Protein AF-A0A965PUV0-F1 (afdb_monomer_lite)

Radius of gyration: 17.72 Å; chains: 1; bounding box: 44×42×49 Å

Foldseek 3Di:
DLFFDPLLVVLVLVVCVVVPDQEAEAFEPLQQLQLLDPDDHDPVRNDNVVSLVNLLVVLVVVCVSVVPHAYEYEYDPSNVSLLVSCCVPPVVCSPPVCSDPCNSSVVVVSNYHYHYPQDFDAQLPETEGQQCSLDDDPDDDPASQVVCCVRPVAAYEHENLQAWHKDWDADPVRHIGIGTYAHDRGDPQDPVCNDDDHFRWDWDWDADPNSDIDIFIWTADPNSDIDTD

Secondary structure (DSSP, 8-state):
--SB-HHHHHHHHHHHHHTT-S-EEEES-SS---TT-SS---GGG--HHHHHHHHHHHHHHHHHHSSSS-EEEEP-TTTHHHHHHHHHH-GGGTT-GGGSHHHHTTTGGGTEEEE-TTPPEEETTEEE--SSTT---SS--SSHHHHHHHHHSS-EEE-TT-S-EEEEEE-TTS-EEEEEE--BSB-SS-GGGSS----EEEEEEEE-TTS-EEEEEEEE-TT--EEE-

pLDDT: mean 92.94, std 7.75, range [52.06, 98.69]

Sequence (229 aa):
MPYHSEVALGAAVEHMKSIGITALVLNGDIADFYAISRWEKAPGKRNFRRELDAVRGLLAWLRQEFPAIPIVFKSGNHEERWKHWLWQHAPEISDEPIMGLDNWLHMPQHGIALVEDQRPIMLGKLPVLHGHEKGKGISSPVNQARGAFMRLHHTVLEGHGHRTSGHCEPDMWGSEVFCWSTGCLCDLRPEFARLNKWNWGFATVTVEPDSQFNVENFRITAEGKVRTS

Structure (mmCIF, N/CA/C/O backbone):
data_AF-A0A965PUV0-F1
#
_entry.id   AF-A0A965PUV0-F1
#
loop_
_atom_site.group_PDB
_atom_site.id
_atom_site.type_symbol
_atom_site.label_atom_id
_atom_site.label_alt_id
_atom_site.label_comp_id
_atom_site.label_asym_id
_atom_site.label_entity_id
_atom_site.label_seq_id
_atom_site.pdbx_PDB_ins_code
_atom_site.Cartn_x
_atom_site.Cartn_y
_atom_site.Cartn_z
_atom_site.occupancy
_atom_site.B_iso_or_equiv
_atom_site.auth_seq_id
_atom_site.auth_comp_id
_atom_site.auth_asym_id
_atom_site.auth_atom_id
_atom_site.pdbx_PDB_model_num
ATOM 1 N N . MET A 1 1 ? 6.582 -7.038 -5.394 1.00 52.06 1 MET A N 1
ATOM 2 C CA . MET A 1 1 ? 6.551 -8.362 -6.082 1.00 52.06 1 MET A CA 1
ATOM 3 C C . MET A 1 1 ? 7.869 -8.602 -6.812 1.00 52.06 1 MET A C 1
ATOM 5 O O . MET A 1 1 ? 8.312 -7.657 -7.451 1.00 52.06 1 MET A O 1
ATOM 9 N N . PRO A 1 2 ? 8.525 -9.779 -6.727 1.00 55.31 2 PRO A N 1
ATOM 10 C CA . PRO A 1 2 ? 7.980 -11.105 -6.397 1.00 55.31 2 PRO A CA 1
ATOM 11 C C . PRO A 1 2 ? 7.945 -11.453 -4.900 1.00 55.31 2 PRO A C 1
ATOM 13 O O . PRO A 1 2 ? 7.405 -12.484 -4.526 1.00 55.31 2 PRO A O 1
ATOM 16 N N . TYR A 1 3 ? 8.478 -10.595 -4.034 1.00 71.12 3 TYR A N 1
ATOM 17 C CA . TYR A 1 3 ? 8.725 -10.912 -2.621 1.00 71.12 3 TYR A CA 1
ATOM 18 C C . TYR A 1 3 ? 7.521 -10.758 -1.678 1.00 71.12 3 TYR A C 1
ATOM 20 O O . TYR A 1 3 ? 7.718 -10.474 -0.502 1.00 71.12 3 TYR A O 1
ATOM 28 N N . HIS A 1 4 ? 6.280 -10.865 -2.155 1.00 83.62 4 HIS A N 1
ATOM 29 C CA . HIS A 1 4 ? 5.131 -10.841 -1.244 1.00 83.62 4 HIS A CA 1
ATOM 30 C C . HIS A 1 4 ? 5.048 -12.120 -0.398 1.00 83.62 4 HIS A C 1
ATOM 32 O O . HIS A 1 4 ? 5.499 -13.181 -0.825 1.00 83.62 4 HIS A O 1
ATOM 38 N N . SER A 1 5 ? 4.470 -12.009 0.795 1.00 91.69 5 SER A N 1
ATOM 39 C CA . SER A 1 5 ? 4.116 -13.159 1.622 1.00 91.69 5 SER A CA 1
ATOM 40 C C . SER A 1 5 ? 2.679 -13.562 1.315 1.00 91.69 5 SER A C 1
ATOM 42 O O . SER A 1 5 ? 1.754 -12.824 1.649 1.00 91.69 5 SER A O 1
ATOM 44 N N . GLU A 1 6 ? 2.486 -14.734 0.706 1.00 93.25 6 GLU A N 1
ATOM 45 C CA . GLU A 1 6 ? 1.150 -15.288 0.434 1.00 93.25 6 GLU A CA 1
ATOM 46 C C . GLU A 1 6 ? 0.339 -15.455 1.728 1.00 93.25 6 GLU A C 1
ATOM 48 O O . GLU A 1 6 ? -0.844 -15.130 1.765 1.00 93.25 6 GLU A O 1
ATOM 53 N N . VAL A 1 7 ? 1.000 -15.863 2.819 1.00 95.38 7 VAL A N 1
ATOM 54 C CA . VAL A 1 7 ? 0.381 -15.999 4.148 1.00 95.38 7 VAL A CA 1
ATOM 55 C C . VAL A 1 7 ? -0.129 -14.652 4.656 1.00 95.38 7 VAL A C 1
ATOM 57 O O . VAL A 1 7 ? -1.268 -14.549 5.107 1.00 95.38 7 VAL A O 1
ATOM 60 N N . ALA A 1 8 ? 0.701 -13.609 4.587 1.00 96.88 8 ALA A N 1
ATOM 61 C CA . ALA A 1 8 ? 0.327 -12.292 5.093 1.00 96.88 8 ALA A CA 1
ATOM 62 C C . ALA A 1 8 ? -0.747 -11.635 4.224 1.00 96.88 8 ALA A C 1
ATOM 64 O O . ALA A 1 8 ? -1.721 -11.096 4.745 1.00 96.88 8 ALA A O 1
ATOM 65 N N . LEU A 1 9 ? -0.579 -11.692 2.903 1.00 96.81 9 LEU A N 1
ATOM 66 C CA . LEU A 1 9 ? -1.534 -11.121 1.964 1.00 96.81 9 LEU A CA 1
ATOM 67 C C . LEU A 1 9 ? -2.891 -11.828 2.059 1.00 96.81 9 LEU A C 1
ATOM 69 O O . LEU A 1 9 ? -3.910 -11.152 2.168 1.00 96.81 9 LEU A O 1
ATOM 73 N N . GLY A 1 10 ? -2.902 -13.164 2.090 1.00 97.38 10 GLY A N 1
ATOM 74 C CA . GLY A 1 10 ? -4.123 -13.952 2.253 1.00 97.38 10 GLY A CA 1
ATOM 75 C C . GLY A 1 10 ? -4.840 -13.634 3.564 1.00 97.38 10 GLY A C 1
ATOM 76 O O . GLY A 1 10 ? -6.036 -13.359 3.555 1.00 97.38 10 GLY A O 1
ATOM 77 N N . ALA A 1 11 ? -4.109 -13.565 4.681 1.00 98.06 11 ALA A N 1
ATOM 78 C CA . ALA A 1 11 ? -4.683 -13.198 5.977 1.00 98.06 11 ALA A CA 1
ATOM 79 C C . ALA A 1 11 ? -5.295 -11.786 5.986 1.00 98.06 11 ALA A C 1
ATOM 81 O O . ALA A 1 11 ? -6.372 -11.588 6.550 1.00 98.06 11 ALA A O 1
ATOM 82 N N . ALA A 1 12 ? -4.630 -10.808 5.359 1.00 98.06 12 ALA A N 1
ATOM 83 C CA . ALA A 1 12 ? -5.153 -9.449 5.240 1.00 98.06 12 ALA A CA 1
ATOM 84 C C . ALA A 1 12 ? -6.438 -9.411 4.399 1.00 98.06 12 ALA A C 1
ATOM 86 O O . ALA A 1 12 ? -7.430 -8.816 4.817 1.00 98.06 12 ALA A O 1
ATOM 87 N N . VAL A 1 13 ? -6.434 -10.071 3.236 1.00 98.31 13 VAL A N 1
ATOM 88 C CA . VAL A 1 13 ? -7.588 -10.120 2.326 1.00 98.31 13 VAL A CA 1
ATOM 89 C C . VAL A 1 13 ? -8.781 -10.819 2.969 1.00 98.31 13 VAL A C 1
ATOM 91 O O . VAL A 1 13 ? -9.877 -10.261 2.956 1.00 98.31 13 VAL A O 1
ATOM 94 N N . GLU A 1 14 ? -8.581 -11.972 3.608 1.00 98.25 14 GLU A N 1
ATOM 95 C CA . GLU A 1 14 ? -9.660 -12.684 4.303 1.00 98.25 14 GLU A CA 1
ATOM 96 C C . GLU A 1 14 ? -10.244 -11.865 5.457 1.00 98.25 14 GLU A C 1
ATOM 98 O O . GLU A 1 14 ? -11.464 -11.794 5.617 1.00 98.25 14 GLU A O 1
ATOM 103 N N . HIS A 1 15 ? -9.403 -11.164 6.221 1.00 98.31 15 HIS A N 1
ATOM 104 C CA . HIS A 1 15 ? -9.894 -10.268 7.263 1.00 98.31 15 HIS A CA 1
ATOM 105 C C . HIS A 1 15 ? -10.725 -9.116 6.681 1.00 98.31 15 HIS A C 1
ATOM 107 O O . HIS A 1 15 ? -11.845 -8.885 7.136 1.00 98.31 15 HIS A O 1
ATOM 113 N N . MET A 1 16 ? -10.230 -8.442 5.638 1.00 98.06 16 MET A N 1
ATOM 114 C CA . MET A 1 16 ? -10.951 -7.356 4.962 1.00 98.06 16 MET A CA 1
ATOM 115 C C . MET A 1 16 ? -12.286 -7.817 4.354 1.00 98.06 16 MET A C 1
ATOM 117 O O . MET A 1 16 ? -13.277 -7.089 4.423 1.00 98.06 16 MET A O 1
ATOM 121 N N . LYS A 1 17 ? -12.344 -9.040 3.814 1.00 97.94 17 LYS A N 1
ATOM 122 C CA . LYS A 1 17 ? -13.593 -9.661 3.345 1.00 97.94 17 LYS A CA 1
ATOM 123 C C . LYS A 1 17 ? -14.556 -9.921 4.500 1.00 97.94 17 LYS A C 1
ATOM 125 O O . LYS A 1 17 ? -15.735 -9.608 4.379 1.00 97.94 17 LYS A O 1
ATOM 130 N N . SER A 1 18 ? -14.056 -10.437 5.626 1.00 97.44 18 SER A N 1
ATOM 131 C CA . SER A 1 18 ? -14.886 -10.769 6.792 1.00 97.44 18 SER A CA 1
ATOM 132 C C . SER A 1 18 ? -15.592 -9.558 7.410 1.00 97.44 18 SER A C 1
ATOM 134 O O . SER A 1 18 ? -16.712 -9.692 7.895 1.00 97.44 18 SER A O 1
ATOM 136 N N . ILE A 1 19 ? -14.968 -8.377 7.352 1.00 96.25 19 ILE A N 1
ATOM 137 C CA . ILE A 1 19 ? -15.544 -7.123 7.859 1.00 96.25 19 ILE A CA 1
ATOM 138 C C . ILE A 1 19 ? -16.333 -6.342 6.796 1.00 96.25 19 ILE A C 1
ATOM 140 O O . ILE A 1 19 ? -16.955 -5.338 7.124 1.00 96.25 19 ILE A O 1
ATOM 144 N N . GLY A 1 20 ? -16.306 -6.778 5.531 1.00 97.56 20 GLY A N 1
ATOM 145 C CA . GLY A 1 20 ? -17.059 -6.150 4.444 1.00 97.56 20 GLY A CA 1
ATOM 146 C C . GLY A 1 20 ? -16.597 -4.732 4.097 1.00 97.56 20 GLY A C 1
ATOM 147 O O . GLY A 1 20 ? -17.416 -3.816 4.061 1.00 97.56 20 GLY A O 1
ATOM 148 N N . ILE A 1 21 ? -15.298 -4.538 3.837 1.00 98.19 21 ILE A N 1
ATOM 149 C CA . ILE A 1 21 ? -14.773 -3.226 3.418 1.00 98.19 21 ILE A CA 1
ATOM 150 C C . ILE A 1 21 ? -15.492 -2.676 2.173 1.00 98.19 21 ILE A C 1
ATOM 152 O O . ILE A 1 21 ? -15.883 -3.421 1.275 1.00 98.19 21 ILE A O 1
ATOM 156 N N . THR A 1 22 ? -15.618 -1.351 2.090 1.00 98.25 22 THR A N 1
ATOM 157 C CA . THR A 1 22 ? -16.296 -0.656 0.979 1.00 98.25 22 THR A CA 1
ATOM 158 C C . THR A 1 22 ? -15.338 -0.086 -0.065 1.00 98.25 22 THR A C 1
ATOM 160 O O . THR A 1 22 ? -15.779 0.307 -1.141 1.00 98.25 22 THR A O 1
ATOM 163 N N . ALA A 1 23 ? -14.039 -0.038 0.232 1.00 98.31 23 ALA A N 1
ATOM 164 C CA . ALA A 1 23 ? -12.978 0.416 -0.660 1.00 98.31 23 ALA A CA 1
ATOM 165 C C . ALA A 1 23 ? -11.641 -0.215 -0.248 1.00 98.31 23 ALA A C 1
ATOM 167 O O . ALA A 1 23 ? -11.409 -0.452 0.938 1.00 98.31 23 ALA A O 1
ATOM 168 N N . LEU A 1 24 ? -10.753 -0.452 -1.216 1.00 98.62 24 LEU A N 1
ATOM 169 C CA . LEU A 1 24 ? -9.408 -0.981 -0.981 1.00 98.62 24 LEU A CA 1
ATOM 170 C C . LEU A 1 24 ? -8.350 0.026 -1.438 1.00 98.62 24 LEU A C 1
ATOM 172 O O . LEU A 1 24 ? -8.382 0.492 -2.577 1.00 98.62 24 LEU A O 1
ATOM 176 N N . VAL A 1 25 ? -7.375 0.314 -0.574 1.00 98.50 25 VAL A N 1
ATOM 177 C CA . VAL A 1 25 ? -6.217 1.156 -0.905 1.00 98.50 25 VAL A CA 1
ATOM 178 C C . VAL A 1 25 ? -4.941 0.322 -0.862 1.00 98.50 25 VAL A C 1
ATOM 180 O O . VAL A 1 25 ? -4.562 -0.210 0.179 1.00 98.50 25 VAL A O 1
ATOM 183 N N . LEU A 1 26 ? -4.249 0.248 -1.996 1.00 98.12 26 LEU A N 1
ATOM 184 C CA . LEU A 1 26 ? -2.908 -0.311 -2.122 1.00 98.12 26 LEU A CA 1
ATOM 185 C C . LEU A 1 26 ? -1.899 0.825 -1.932 1.00 98.12 26 LEU A C 1
ATOM 187 O O . LEU A 1 26 ? -1.648 1.608 -2.848 1.00 98.12 26 LEU A O 1
ATOM 191 N N . ASN A 1 27 ? -1.369 0.954 -0.717 1.00 97.44 27 ASN A N 1
ATOM 192 C CA . ASN A 1 27 ? -0.606 2.128 -0.288 1.00 97.44 27 ASN A CA 1
ATOM 193 C C . ASN A 1 27 ? 0.895 2.067 -0.653 1.00 97.44 27 ASN A C 1
ATOM 195 O O . ASN A 1 27 ? 1.748 2.209 0.223 1.00 97.44 27 ASN A O 1
ATOM 199 N N . GLY A 1 28 ? 1.212 1.868 -1.935 1.00 95.06 28 GLY A N 1
ATOM 200 C CA . GLY A 1 28 ? 2.577 1.893 -2.481 1.00 95.06 28 GLY A CA 1
ATOM 201 C C . GLY A 1 28 ? 3.408 0.626 -2.287 1.00 95.06 28 GLY A C 1
ATOM 202 O O . GLY A 1 28 ? 3.064 -0.257 -1.503 1.00 95.06 28 GLY A O 1
ATOM 203 N N . ASP A 1 29 ? 4.506 0.555 -3.043 1.00 94.75 29 ASP A N 1
ATOM 204 C CA . ASP A 1 29 ? 5.498 -0.527 -3.063 1.00 94.75 29 ASP A CA 1
ATOM 205 C C . ASP A 1 29 ? 4.901 -1.929 -3.321 1.00 94.75 29 ASP A C 1
ATOM 207 O O . ASP A 1 29 ? 5.362 -2.957 -2.813 1.00 94.75 29 ASP A O 1
ATOM 211 N N . ILE A 1 30 ? 3.879 -1.987 -4.179 1.00 94.75 30 ILE A N 1
ATOM 212 C CA . ILE A 1 30 ? 3.270 -3.232 -4.665 1.00 94.75 30 ILE A CA 1
ATOM 213 C C . ILE A 1 30 ? 4.193 -3.889 -5.704 1.00 94.75 30 ILE A C 1
ATOM 215 O O . ILE A 1 30 ? 4.495 -5.092 -5.645 1.00 94.75 30 ILE A O 1
ATOM 219 N N . ALA A 1 31 ? 4.691 -3.095 -6.648 1.00 92.19 31 ALA A N 1
ATOM 220 C CA . ALA A 1 31 ? 5.653 -3.481 -7.664 1.00 92.19 31 ALA A CA 1
ATOM 221 C C . ALA A 1 31 ? 7.068 -3.162 -7.174 1.00 92.19 31 ALA A C 1
ATOM 223 O O . ALA A 1 31 ? 7.416 -2.009 -6.967 1.00 92.19 31 ALA A O 1
ATOM 224 N N . ASP A 1 32 ? 7.917 -4.184 -7.002 1.00 87.38 32 ASP A N 1
ATOM 225 C CA . ASP A 1 32 ? 9.267 -3.946 -6.467 1.00 87.38 32 ASP A CA 1
ATOM 226 C C . ASP A 1 32 ? 10.176 -3.286 -7.512 1.00 87.38 32 ASP A C 1
ATOM 228 O O . ASP A 1 32 ? 11.036 -2.474 -7.171 1.00 87.38 32 ASP A O 1
ATOM 232 N N . PHE A 1 33 ? 9.983 -3.630 -8.790 1.00 89.44 33 PHE A N 1
ATOM 233 C CA . PHE A 1 33 ? 10.775 -3.107 -9.901 1.00 89.44 33 PHE A CA 1
ATOM 234 C C . PHE A 1 33 ? 12.280 -3.238 -9.640 1.00 89.44 33 PHE A C 1
ATOM 236 O O . PHE A 1 33 ? 13.065 -2.297 -9.804 1.00 89.44 33 PHE A O 1
ATOM 243 N N . TYR A 1 34 ? 12.685 -4.433 -9.198 1.00 85.81 34 TYR A N 1
ATOM 244 C CA . TYR A 1 34 ? 14.068 -4.752 -8.857 1.00 85.81 34 TYR A CA 1
ATOM 245 C C . TYR A 1 34 ? 14.957 -4.668 -10.094 1.00 85.81 34 TYR A C 1
ATOM 247 O O . TYR A 1 34 ? 16.013 -4.032 -10.039 1.00 85.81 34 TYR A O 1
ATOM 255 N N . ALA A 1 35 ? 14.509 -5.227 -11.225 1.00 85.88 35 ALA A N 1
ATOM 256 C CA . ALA A 1 35 ? 15.251 -5.222 -12.486 1.00 85.88 35 ALA A CA 1
ATOM 257 C C . ALA A 1 35 ? 15.624 -3.806 -12.971 1.00 85.88 35 ALA A C 1
ATOM 259 O O . ALA A 1 35 ? 16.742 -3.589 -13.458 1.00 85.88 35 ALA A O 1
ATOM 260 N N . ILE A 1 36 ? 14.730 -2.833 -12.774 1.00 87.38 36 ILE A N 1
ATOM 261 C CA . ILE A 1 36 ? 14.924 -1.426 -13.165 1.00 87.38 36 ILE A CA 1
ATOM 262 C C . ILE A 1 36 ? 15.364 -0.529 -11.999 1.00 87.38 36 ILE A C 1
ATOM 264 O O . ILE A 1 36 ? 15.478 0.683 -12.150 1.00 87.38 36 ILE A O 1
ATOM 268 N N . SER A 1 37 ? 15.673 -1.104 -10.834 1.00 84.19 37 SER A N 1
ATOM 269 C CA . SER A 1 37 ? 16.226 -0.339 -9.719 1.00 84.19 37 SER A CA 1
ATOM 270 C C . SER A 1 37 ? 17.656 0.138 -10.014 1.00 84.19 37 SER A C 1
ATOM 272 O O . SER A 1 37 ? 18.401 -0.483 -10.782 1.00 84.19 37 SER A O 1
ATOM 274 N N . ARG A 1 38 ? 18.057 1.238 -9.366 1.00 81.31 38 ARG A N 1
ATOM 275 C CA . ARG A 1 38 ? 19.428 1.782 -9.420 1.00 81.31 38 ARG A CA 1
ATOM 276 C C . ARG A 1 38 ? 20.449 0.991 -8.594 1.00 81.31 38 ARG A C 1
ATOM 278 O O . ARG A 1 38 ? 21.636 1.288 -8.654 1.00 81.31 38 ARG A O 1
ATOM 285 N N . TRP A 1 39 ? 19.982 0.070 -7.755 1.00 79.38 39 TRP A N 1
ATOM 286 C CA . TRP A 1 39 ? 20.827 -0.685 -6.835 1.00 79.38 39 TRP A CA 1
ATOM 287 C C . TRP A 1 39 ? 21.566 -1.811 -7.560 1.00 79.38 39 TRP A C 1
ATOM 289 O O . TRP A 1 39 ? 21.248 -2.147 -8.704 1.00 79.38 39 TRP A O 1
ATOM 299 N N . GLU A 1 40 ? 22.565 -2.394 -6.897 1.00 73.88 40 GLU A N 1
ATOM 300 C CA . GLU A 1 40 ? 23.279 -3.539 -7.449 1.00 73.88 40 GLU A CA 1
ATOM 301 C C . GLU A 1 40 ? 22.330 -4.734 -7.609 1.00 73.88 40 GLU A C 1
ATOM 303 O O . GLU A 1 40 ? 21.563 -5.092 -6.711 1.00 73.88 40 GLU A O 1
ATOM 308 N N . LYS A 1 41 ? 22.364 -5.330 -8.802 1.00 76.94 41 LYS A N 1
ATOM 309 C CA . LYS A 1 41 ? 21.415 -6.359 -9.218 1.00 76.94 41 LYS A CA 1
ATOM 310 C C . LYS A 1 41 ? 22.132 -7.661 -9.488 1.00 76.94 41 LYS A C 1
ATOM 312 O O . LYS A 1 41 ? 22.926 -7.718 -10.432 1.00 76.94 41 LYS A O 1
ATOM 317 N N . ALA A 1 42 ? 21.769 -8.712 -8.760 1.00 72.69 42 ALA A N 1
ATOM 318 C CA . ALA A 1 42 ? 22.224 -10.062 -9.065 1.00 72.69 42 ALA A CA 1
ATOM 319 C C . ALA A 1 42 ? 21.804 -10.428 -10.507 1.00 72.69 42 ALA A C 1
ATOM 321 O O . ALA A 1 42 ? 20.610 -10.340 -10.813 1.00 72.69 42 ALA A O 1
ATOM 322 N N . PRO A 1 43 ? 22.730 -10.827 -11.403 1.00 72.38 43 PRO A N 1
ATOM 323 C CA . PRO A 1 43 ? 22.426 -11.057 -12.819 1.00 72.38 43 PRO A CA 1
ATOM 324 C C . PRO A 1 43 ? 21.245 -12.009 -13.058 1.00 72.38 43 PRO A C 1
ATOM 326 O O . PRO A 1 43 ? 20.391 -11.723 -13.890 1.00 72.38 43 PRO A O 1
ATOM 329 N N . GLY A 1 44 ? 21.130 -13.080 -12.263 1.00 72.62 44 GLY A N 1
ATOM 330 C CA . GLY A 1 44 ? 20.051 -14.071 -12.378 1.00 72.62 44 GLY A CA 1
ATOM 331 C C . GLY A 1 44 ? 18.676 -13.624 -11.860 1.00 72.62 44 GLY A C 1
ATOM 332 O O . GLY A 1 44 ? 17.685 -14.300 -12.115 1.00 72.62 44 GLY A O 1
ATOM 333 N N . LYS A 1 45 ? 18.589 -12.493 -11.148 1.00 72.06 45 LYS A N 1
ATOM 334 C CA . LYS A 1 45 ? 17.324 -11.939 -10.628 1.00 72.06 45 LYS A CA 1
ATOM 335 C C . LYS A 1 45 ? 16.750 -10.828 -11.523 1.00 72.06 45 LYS A C 1
ATOM 337 O O . LYS A 1 45 ? 15.719 -10.252 -11.196 1.00 72.06 45 LYS A O 1
ATOM 342 N N . ARG A 1 46 ? 17.393 -10.517 -12.656 1.00 72.00 46 ARG A N 1
ATOM 343 C CA . ARG A 1 46 ? 16.970 -9.461 -13.592 1.00 72.00 46 ARG A CA 1
ATOM 344 C C . ARG A 1 46 ? 15.939 -9.998 -14.585 1.00 72.00 46 ARG A C 1
ATOM 346 O O . ARG A 1 46 ? 16.279 -10.321 -15.719 1.00 72.00 46 ARG A O 1
ATOM 353 N N . ASN A 1 47 ? 14.677 -10.100 -14.172 1.00 84.25 47 ASN A N 1
ATOM 354 C CA . ASN A 1 47 ? 13.595 -10.470 -15.086 1.00 84.25 47 ASN A CA 1
ATOM 355 C C . ASN A 1 47 ? 12.388 -9.547 -14.911 1.00 84.25 47 ASN A C 1
ATOM 357 O O . ASN A 1 47 ? 11.427 -9.869 -14.216 1.00 84.25 47 ASN A O 1
ATOM 361 N N . PHE A 1 48 ? 12.452 -8.398 -15.584 1.00 87.50 48 PHE A N 1
ATOM 362 C CA . PHE A 1 48 ? 11.408 -7.381 -15.518 1.00 87.50 48 PHE A CA 1
ATOM 363 C C . PHE A 1 48 ? 10.049 -7.894 -16.012 1.00 87.50 48 PHE A C 1
ATOM 365 O O . PHE A 1 48 ? 9.026 -7.612 -15.399 1.00 87.50 48 PHE A O 1
ATOM 372 N N . ARG A 1 49 ? 10.031 -8.724 -17.065 1.00 89.44 49 ARG A N 1
ATOM 373 C CA . ARG A 1 49 ? 8.792 -9.333 -17.569 1.00 89.44 49 ARG A CA 1
ATOM 374 C C . ARG A 1 49 ? 8.101 -10.174 -16.495 1.00 89.44 49 ARG A C 1
ATOM 376 O O . ARG A 1 49 ? 6.908 -10.017 -16.279 1.00 89.44 49 ARG A O 1
ATOM 383 N N . ARG A 1 50 ? 8.858 -11.009 -15.778 1.00 89.88 50 ARG A N 1
ATOM 384 C CA . ARG A 1 50 ? 8.319 -11.815 -14.674 1.00 89.88 50 ARG A CA 1
ATOM 385 C C . ARG A 1 50 ? 7.804 -10.949 -13.522 1.00 89.88 50 ARG A C 1
ATOM 387 O O . ARG A 1 50 ? 6.797 -11.301 -12.918 1.00 89.88 50 ARG A O 1
ATOM 394 N N . GLU A 1 51 ? 8.483 -9.846 -13.206 1.00 90.88 51 GLU A N 1
ATOM 395 C CA . GLU A 1 51 ? 8.006 -8.887 -12.200 1.00 90.88 51 GLU A CA 1
ATOM 396 C C . GLU A 1 51 ? 6.661 -8.271 -12.614 1.00 90.88 51 GLU A C 1
ATOM 398 O O . GLU A 1 51 ? 5.731 -8.264 -11.809 1.00 90.88 51 GLU A O 1
ATOM 403 N N . LEU A 1 52 ? 6.528 -7.833 -13.870 1.00 92.31 52 LEU A N 1
ATOM 404 C CA . LEU A 1 52 ? 5.277 -7.295 -14.413 1.00 92.31 52 LEU A CA 1
ATOM 405 C C . LEU A 1 52 ? 4.148 -8.321 -14.388 1.00 92.31 52 LEU A C 1
ATOM 407 O O . LEU A 1 52 ? 3.064 -8.016 -13.899 1.00 92.31 52 LEU A O 1
ATOM 411 N N . ASP A 1 53 ? 4.402 -9.535 -14.877 1.00 93.81 53 ASP A N 1
ATOM 412 C CA . ASP A 1 53 ? 3.396 -10.599 -14.915 1.00 93.81 53 ASP A CA 1
ATOM 413 C C . ASP A 1 53 ? 2.919 -10.956 -13.495 1.00 93.81 53 ASP A C 1
ATOM 415 O O . ASP A 1 53 ? 1.726 -11.159 -13.275 1.00 93.81 53 ASP A O 1
ATOM 419 N N . ALA A 1 54 ? 3.822 -10.940 -12.506 1.00 93.25 54 ALA A N 1
ATOM 420 C CA . ALA A 1 54 ? 3.470 -11.159 -11.105 1.00 93.25 54 ALA A CA 1
ATOM 421 C C . ALA A 1 54 ? 2.604 -10.029 -10.523 1.00 93.25 54 ALA A C 1
ATOM 423 O O . ALA A 1 54 ? 1.638 -10.306 -9.814 1.00 93.25 54 ALA A O 1
ATOM 424 N N . VAL A 1 55 ? 2.923 -8.761 -10.813 1.00 95.44 55 VAL A N 1
ATOM 425 C CA . VAL A 1 55 ? 2.109 -7.622 -10.349 1.00 95.44 55 VAL A CA 1
ATOM 426 C C . VAL A 1 55 ? 0.742 -7.629 -11.030 1.00 95.44 55 VAL A C 1
ATOM 428 O O . VAL A 1 55 ? -0.268 -7.503 -10.347 1.00 95.44 55 VAL A O 1
ATOM 431 N N . ARG A 1 56 ? 0.682 -7.846 -12.348 1.00 96.50 56 ARG A N 1
ATOM 432 C CA . ARG A 1 56 ? -0.582 -7.964 -13.095 1.00 96.50 56 ARG A CA 1
ATOM 433 C C . ARG A 1 56 ? -1.454 -9.091 -12.546 1.00 96.50 56 ARG A C 1
ATOM 435 O O . ARG A 1 56 ? -2.640 -8.882 -12.319 1.00 96.50 56 ARG A O 1
ATOM 442 N N . GLY A 1 57 ? -0.861 -10.257 -12.276 1.00 96.56 57 GLY A N 1
ATOM 443 C CA . GLY A 1 57 ? -1.558 -11.383 -11.653 1.00 96.56 57 GLY A CA 1
ATOM 444 C C . GLY A 1 57 ? -2.124 -11.037 -10.273 1.00 96.56 57 GLY A C 1
ATOM 445 O O . GLY A 1 57 ? -3.279 -11.348 -9.995 1.00 96.56 57 GLY A O 1
ATOM 446 N N . LEU A 1 58 ? -1.352 -10.326 -9.443 1.00 96.38 58 LEU A N 1
ATOM 447 C CA . LEU A 1 58 ? -1.814 -9.838 -8.141 1.00 96.38 58 LEU A CA 1
ATOM 448 C C . LEU A 1 58 ? -2.995 -8.866 -8.275 1.00 96.38 58 LEU A C 1
ATOM 450 O O . LEU A 1 58 ? -3.981 -9.014 -7.561 1.00 96.38 58 LEU A O 1
ATOM 454 N N . LEU A 1 59 ? -2.920 -7.888 -9.182 1.00 97.81 59 LEU A N 1
ATOM 455 C CA . LEU A 1 59 ? -4.005 -6.922 -9.390 1.00 97.81 59 LEU A CA 1
ATOM 456 C C . LEU A 1 59 ? -5.280 -7.596 -9.917 1.00 97.81 59 LEU A C 1
ATOM 458 O O . LEU A 1 59 ? -6.378 -7.272 -9.461 1.00 97.81 59 LEU A O 1
ATOM 462 N N . ALA A 1 60 ? -5.136 -8.570 -10.819 1.00 98.06 60 ALA A N 1
ATOM 463 C CA . ALA A 1 60 ? -6.248 -9.378 -11.305 1.00 98.06 60 ALA A CA 1
ATOM 464 C C . ALA A 1 60 ? -6.891 -10.197 -10.175 1.00 98.06 60 ALA A C 1
ATOM 466 O O . ALA A 1 60 ? -8.115 -10.203 -10.047 1.00 98.06 60 ALA A O 1
ATOM 467 N N . TRP A 1 61 ? -6.080 -10.843 -9.331 1.00 97.81 61 TRP A N 1
ATOM 468 C CA . TRP A 1 61 ? -6.565 -11.592 -8.172 1.00 97.81 61 TRP A CA 1
ATOM 469 C C . TRP A 1 61 ? -7.271 -10.682 -7.159 1.00 97.81 61 TRP A C 1
ATOM 471 O O . TRP A 1 61 ? -8.397 -10.969 -6.770 1.00 97.81 61 TRP A O 1
ATOM 481 N N . LEU A 1 62 ? -6.693 -9.528 -6.811 1.00 98.00 62 LEU A N 1
ATOM 482 C CA . LEU A 1 62 ? -7.336 -8.562 -5.910 1.00 98.00 62 LEU A CA 1
ATOM 483 C C . LEU A 1 62 ? -8.689 -8.085 -6.446 1.00 98.00 62 LEU A C 1
ATOM 485 O O . LEU A 1 62 ? -9.640 -7.957 -5.680 1.00 98.00 62 LEU A O 1
ATOM 489 N N . ARG A 1 63 ? -8.808 -7.861 -7.760 1.00 98.12 63 ARG A N 1
ATOM 490 C CA . ARG A 1 63 ? -10.101 -7.535 -8.372 1.00 98.12 63 ARG A CA 1
ATOM 491 C C . ARG A 1 63 ? -11.105 -8.689 -8.261 1.00 98.12 63 ARG A C 1
ATOM 493 O O . ARG A 1 63 ? -12.288 -8.422 -8.083 1.00 98.12 63 ARG A O 1
ATOM 500 N N . GLN A 1 64 ? -10.669 -9.945 -8.354 1.00 98.06 64 GLN A N 1
ATOM 501 C CA . GLN A 1 64 ? -11.551 -11.104 -8.155 1.00 98.06 64 GLN A CA 1
ATOM 502 C C . GLN A 1 64 ? -12.033 -11.215 -6.704 1.00 98.06 64 GLN A C 1
ATOM 504 O O . GLN A 1 64 ? -13.216 -11.457 -6.479 1.00 98.06 64 GLN A O 1
ATOM 509 N N . GLU A 1 65 ? -11.145 -10.990 -5.733 1.00 98.12 65 GLU A N 1
ATOM 510 C CA . GLU A 1 65 ? -11.490 -11.004 -4.304 1.00 98.12 65 GLU A CA 1
ATOM 511 C C . GLU A 1 65 ? -12.400 -9.827 -3.908 1.00 98.12 65 GLU A C 1
ATOM 513 O O . GLU A 1 65 ? -13.231 -9.956 -3.009 1.00 98.12 65 GLU A O 1
ATOM 518 N N . PHE A 1 66 ? -12.280 -8.693 -4.608 1.00 98.12 66 PHE A N 1
ATOM 519 C CA . PHE A 1 66 ? -13.022 -7.453 -4.360 1.00 98.12 66 PHE A CA 1
ATOM 520 C C . PHE A 1 66 ? -13.731 -6.939 -5.634 1.00 98.12 66 PHE A C 1
ATOM 522 O O . PHE A 1 66 ? -13.356 -5.902 -6.201 1.00 98.12 66 PHE A O 1
ATOM 529 N N . PRO A 1 67 ? -14.782 -7.635 -6.110 1.00 97.50 67 PRO A N 1
ATOM 530 C CA . PRO A 1 67 ? -15.348 -7.397 -7.439 1.00 97.50 67 PRO A CA 1
ATOM 531 C C . PRO A 1 67 ? -16.111 -6.074 -7.565 1.00 97.50 67 PRO A C 1
ATOM 533 O O . PRO A 1 67 ? -16.086 -5.459 -8.626 1.00 97.50 67 PRO A O 1
ATOM 536 N N . ALA A 1 68 ? -16.781 -5.628 -6.498 1.00 96.44 68 ALA A N 1
ATOM 537 C CA . ALA A 1 68 ? -17.730 -4.512 -6.556 1.00 96.44 68 ALA A CA 1
ATOM 538 C C . ALA A 1 68 ? -17.193 -3.186 -5.995 1.00 96.44 68 ALA A C 1
ATOM 540 O O . ALA A 1 68 ? -17.788 -2.138 -6.238 1.00 96.44 68 ALA A O 1
ATOM 541 N N . ILE A 1 69 ? -16.098 -3.216 -5.233 1.00 98.44 69 ILE A N 1
ATOM 542 C CA . ILE A 1 69 ? -15.606 -2.033 -4.522 1.00 98.44 69 ILE A CA 1
ATOM 543 C C . ILE A 1 69 ? -14.530 -1.288 -5.323 1.00 98.44 69 ILE A C 1
ATOM 545 O O . ILE A 1 69 ? -13.782 -1.907 -6.091 1.00 98.44 69 ILE A O 1
ATOM 549 N N . PRO A 1 70 ? -14.402 0.039 -5.160 1.00 98.25 70 PRO A N 1
ATOM 550 C CA . PRO A 1 70 ? -13.277 0.781 -5.707 1.00 98.25 70 PRO A CA 1
ATOM 551 C C . PRO A 1 70 ? -11.947 0.265 -5.142 1.00 98.25 70 PRO A C 1
ATOM 553 O O . PRO A 1 70 ? -11.816 0.005 -3.944 1.00 98.25 70 PRO A O 1
ATOM 556 N N . ILE A 1 71 ? -10.952 0.155 -6.024 1.00 98.69 71 ILE A N 1
ATOM 557 C CA . ILE A 1 71 ? -9.569 -0.163 -5.666 1.00 98.69 71 ILE A CA 1
ATOM 558 C C . ILE A 1 71 ? -8.704 1.010 -6.114 1.00 98.69 71 ILE A C 1
ATOM 560 O O . ILE A 1 71 ? -8.705 1.378 -7.292 1.00 98.69 71 ILE A O 1
ATOM 564 N N . VAL A 1 72 ? -7.968 1.588 -5.172 1.00 98.56 72 VAL A N 1
ATOM 565 C CA . VAL A 1 72 ? -7.028 2.682 -5.415 1.00 98.56 72 VAL A CA 1
ATOM 566 C C . VAL A 1 72 ? -5.613 2.152 -5.253 1.00 98.56 72 VAL A C 1
ATOM 568 O O . VAL A 1 72 ? -5.263 1.599 -4.214 1.00 98.56 72 VAL A O 1
ATOM 571 N N . PHE A 1 73 ? -4.790 2.342 -6.273 1.00 98.44 73 PHE A N 1
ATOM 572 C CA . PHE A 1 73 ? -3.365 2.070 -6.250 1.00 98.44 73 PHE A CA 1
ATOM 573 C C . PHE A 1 73 ? -2.617 3.385 -6.056 1.00 98.44 73 PHE A C 1
ATOM 575 O O . PHE A 1 73 ? -2.667 4.260 -6.915 1.00 98.44 73 PHE A O 1
ATOM 582 N N . LYS A 1 74 ? -1.890 3.533 -4.951 1.00 97.81 74 LYS A N 1
ATOM 583 C CA . LYS A 1 74 ? -0.981 4.662 -4.739 1.00 97.81 74 LYS A CA 1
ATOM 584 C C . LYS A 1 74 ? 0.433 4.271 -5.139 1.00 97.81 74 LYS A C 1
ATOM 586 O O . LYS A 1 74 ? 0.917 3.235 -4.709 1.00 97.81 74 LYS A O 1
ATOM 591 N N . SER A 1 75 ? 1.103 5.108 -5.924 1.00 96.94 75 SER A N 1
ATOM 592 C CA . SER A 1 75 ? 2.518 4.935 -6.259 1.00 96.94 75 SER A CA 1
ATOM 593 C C . SER A 1 75 ? 3.394 5.180 -5.025 1.00 96.94 75 SER A C 1
ATOM 595 O O . SER A 1 75 ? 3.348 6.264 -4.436 1.00 96.94 75 SER A O 1
ATOM 597 N N . GLY A 1 76 ? 4.205 4.186 -4.660 1.00 95.44 76 GLY A N 1
ATOM 598 C CA . GLY A 1 76 ? 5.309 4.307 -3.711 1.00 95.44 76 GLY A CA 1
ATOM 599 C C . GLY A 1 76 ? 6.617 4.685 -4.410 1.00 95.44 76 GLY A C 1
ATOM 600 O O . GLY A 1 76 ? 6.648 5.012 -5.603 1.00 95.44 76 GLY A O 1
ATOM 601 N N . ASN A 1 77 ? 7.729 4.625 -3.676 1.00 93.69 77 ASN A N 1
ATOM 602 C CA . ASN A 1 77 ? 9.051 4.925 -4.233 1.00 93.69 77 ASN A CA 1
ATOM 603 C C . ASN A 1 77 ? 9.589 3.801 -5.130 1.00 93.69 77 ASN A C 1
ATOM 605 O O . ASN A 1 77 ? 10.569 4.012 -5.856 1.00 93.69 77 ASN A O 1
ATOM 609 N N . HIS A 1 78 ? 9.032 2.590 -5.048 1.00 93.44 78 HIS A N 1
ATOM 610 C CA . HIS A 1 78 ? 9.368 1.524 -5.985 1.00 93.44 78 HIS A CA 1
ATOM 611 C C . HIS A 1 78 ? 8.699 1.764 -7.337 1.00 93.44 78 HIS A C 1
ATOM 613 O O . HIS A 1 78 ? 9.375 1.671 -8.360 1.00 93.44 78 HIS A O 1
ATOM 619 N N . GLU A 1 79 ? 7.435 2.181 -7.353 1.00 95.31 79 GLU A N 1
ATOM 620 C CA . GLU A 1 79 ? 6.724 2.501 -8.592 1.00 95.31 79 GLU A CA 1
ATOM 621 C C . GLU A 1 79 ? 7.285 3.730 -9.316 1.00 95.31 79 GLU A C 1
ATOM 623 O O . GLU A 1 79 ? 7.406 3.705 -10.540 1.00 95.31 79 GLU A O 1
ATOM 628 N N . GLU A 1 80 ? 7.760 4.749 -8.589 1.00 94.06 80 GLU A N 1
ATOM 629 C CA . GLU A 1 80 ? 8.444 5.915 -9.184 1.00 94.06 80 GLU A CA 1
ATOM 630 C C . GLU A 1 80 ? 9.673 5.534 -10.033 1.00 94.06 80 GLU A C 1
ATOM 632 O O . GLU A 1 80 ? 10.083 6.282 -10.925 1.00 94.06 80 GLU A O 1
ATOM 637 N N . ARG A 1 81 ? 10.260 4.347 -9.808 1.00 93.62 81 ARG A N 1
ATOM 638 C CA . ARG A 1 81 ? 11.371 3.834 -10.628 1.00 93.62 81 ARG A CA 1
ATOM 639 C C . ARG A 1 81 ? 10.973 3.659 -12.086 1.00 93.62 81 ARG A C 1
ATOM 641 O O . ARG A 1 81 ? 11.843 3.797 -12.936 1.00 93.62 81 ARG A O 1
ATOM 648 N N . TRP A 1 82 ? 9.701 3.380 -12.375 1.00 94.31 82 TRP A N 1
ATOM 649 C CA . TRP A 1 82 ? 9.205 3.269 -13.744 1.00 94.31 82 TRP A CA 1
ATOM 650 C C . TRP A 1 82 ? 9.370 4.586 -14.508 1.00 94.31 82 TRP A C 1
ATOM 652 O O . TRP A 1 82 ? 10.040 4.612 -15.540 1.00 94.31 82 TRP A O 1
ATOM 662 N N . LYS A 1 83 ? 8.867 5.695 -13.945 1.00 92.94 83 LYS A N 1
ATOM 663 C CA . LYS A 1 83 ? 9.007 7.040 -14.532 1.00 92.94 83 LYS A CA 1
ATOM 664 C C . LYS A 1 83 ? 10.479 7.411 -14.721 1.00 92.94 83 LYS A C 1
ATOM 666 O O . LYS A 1 83 ? 10.891 7.794 -15.811 1.00 92.94 83 LYS A O 1
ATOM 671 N N . HIS A 1 84 ? 11.299 7.214 -13.685 1.00 93.19 84 HIS A N 1
ATOM 672 C CA . HIS A 1 84 ? 12.734 7.503 -13.762 1.00 93.19 84 HIS A CA 1
ATOM 673 C C . HIS A 1 84 ? 13.464 6.653 -14.808 1.00 93.19 84 HIS A C 1
ATOM 675 O O . HIS A 1 84 ? 14.366 7.148 -15.481 1.00 93.19 84 HIS A O 1
ATOM 681 N N . TRP A 1 85 ? 13.092 5.379 -14.944 1.00 93.88 85 TRP A N 1
ATOM 682 C CA . TRP A 1 85 ? 13.680 4.493 -15.941 1.00 93.88 85 TRP A CA 1
ATOM 683 C C . TRP A 1 85 ? 13.331 4.951 -17.362 1.00 93.88 85 TRP A C 1
ATOM 685 O O . TRP A 1 85 ? 14.237 5.021 -18.194 1.00 93.88 85 TRP A O 1
ATOM 695 N N . LEU A 1 86 ? 12.075 5.344 -17.615 1.00 94.25 86 LEU A N 1
ATOM 696 C CA . LEU A 1 86 ? 11.647 5.899 -18.904 1.00 94.25 86 LEU A CA 1
ATOM 697 C C . LEU A 1 86 ? 12.419 7.169 -19.264 1.00 94.25 86 LEU A C 1
ATOM 699 O O . LEU A 1 86 ? 12.980 7.237 -20.353 1.00 94.25 86 LEU A O 1
ATOM 703 N N . TRP A 1 87 ? 12.547 8.128 -18.343 1.00 94.88 87 TRP A N 1
ATOM 704 C CA . TRP A 1 87 ? 13.302 9.364 -18.596 1.00 94.88 87 TRP A CA 1
ATOM 705 C C . TRP A 1 87 ? 14.768 9.120 -18.966 1.00 94.88 87 TRP A C 1
ATOM 707 O O . TRP A 1 87 ? 15.366 9.915 -19.684 1.00 94.88 87 TRP A O 1
ATOM 717 N N . GLN A 1 88 ? 15.364 8.033 -18.473 1.00 94.56 88 GLN A N 1
ATOM 718 C CA . GLN A 1 88 ? 16.766 7.704 -18.730 1.00 94.56 88 GLN A CA 1
ATOM 719 C C . GLN A 1 88 ? 16.994 6.924 -20.028 1.00 94.56 88 GLN A C 1
ATOM 721 O O . GLN A 1 88 ? 18.091 6.996 -20.576 1.00 94.56 88 GLN A O 1
ATOM 726 N N . HIS A 1 89 ? 16.010 6.148 -20.490 1.00 93.31 89 HIS A N 1
ATOM 727 C CA . HIS A 1 89 ? 16.205 5.182 -21.582 1.00 93.31 89 HIS A CA 1
ATOM 728 C C . HIS A 1 89 ? 15.343 5.458 -22.814 1.00 93.31 89 HIS A C 1
ATOM 730 O O . HIS A 1 89 ? 15.694 5.003 -23.899 1.00 93.31 89 HIS A O 1
ATOM 736 N N . ALA A 1 90 ? 14.218 6.150 -22.646 1.00 95.06 90 ALA A N 1
ATOM 737 C CA . ALA A 1 90 ? 13.278 6.471 -23.712 1.00 95.06 90 ALA A CA 1
ATOM 738 C C . ALA A 1 90 ? 12.530 7.794 -23.416 1.00 95.06 90 ALA A C 1
ATOM 740 O O . ALA A 1 90 ? 11.296 7.797 -23.347 1.00 95.06 90 ALA A O 1
ATOM 741 N N . PRO A 1 91 ? 13.246 8.914 -23.172 1.00 95.62 91 PRO A N 1
ATOM 742 C CA . PRO A 1 91 ? 12.621 10.189 -22.819 1.00 95.62 91 PRO A CA 1
ATOM 743 C C . PRO A 1 91 ? 11.646 10.700 -23.887 1.00 95.62 91 PRO A C 1
ATOM 745 O O . PRO A 1 91 ? 10.641 11.311 -23.532 1.00 95.62 91 PRO A O 1
ATOM 748 N N . GLU A 1 92 ? 11.897 10.403 -25.164 1.00 97.06 92 GLU A N 1
ATOM 749 C CA . GLU A 1 92 ? 11.116 10.864 -26.321 1.00 97.06 92 GLU A CA 1
ATOM 750 C C . GLU A 1 92 ? 9.689 10.307 -26.371 1.00 97.06 92 GLU A C 1
ATOM 752 O O . GLU A 1 92 ? 8.863 10.833 -27.107 1.00 97.06 92 GLU A O 1
ATOM 757 N N . ILE A 1 93 ? 9.415 9.235 -25.623 1.00 95.62 93 ILE A N 1
ATOM 758 C CA . ILE A 1 93 ? 8.089 8.606 -25.521 1.00 95.62 93 ILE A CA 1
ATOM 759 C C . ILE A 1 93 ? 7.605 8.537 -24.069 1.00 95.62 93 ILE A C 1
ATOM 761 O O . ILE A 1 93 ? 6.667 7.810 -23.755 1.00 95.62 93 ILE A O 1
ATOM 765 N N . SER A 1 94 ? 8.285 9.223 -23.148 1.00 93.56 94 SER A N 1
ATOM 766 C CA . SER A 1 94 ? 8.021 9.080 -21.712 1.00 93.56 94 SER A CA 1
ATOM 767 C C . SER A 1 94 ? 6.702 9.714 -21.255 1.00 93.56 94 SER A C 1
ATOM 769 O O . SER A 1 94 ? 6.214 9.377 -20.176 1.00 93.56 94 SER A O 1
ATOM 771 N N . ASP A 1 95 ? 6.129 10.597 -22.070 1.00 92.56 95 ASP A N 1
ATOM 772 C CA . ASP A 1 95 ? 4.846 11.273 -21.874 1.00 92.56 95 ASP A CA 1
ATOM 773 C C . ASP A 1 95 ? 3.679 10.612 -22.629 1.00 92.56 95 ASP A C 1
ATOM 775 O O . ASP A 1 95 ? 2.526 11.002 -22.437 1.00 92.56 95 ASP A O 1
ATOM 779 N N . GLU A 1 96 ? 3.942 9.578 -23.434 1.00 96.31 96 GLU A N 1
ATOM 780 C CA . GLU A 1 96 ? 2.894 8.826 -24.121 1.00 96.31 96 GLU A CA 1
ATOM 781 C C . GLU A 1 96 ? 2.009 8.068 -23.114 1.00 96.31 96 GLU A C 1
ATOM 783 O O . GLU A 1 96 ? 2.527 7.264 -22.329 1.00 96.31 96 GLU A O 1
ATOM 788 N N . PRO A 1 97 ? 0.668 8.217 -23.149 1.00 94.25 97 PRO A N 1
ATOM 789 C CA . PRO A 1 97 ? -0.222 7.592 -22.167 1.00 94.25 97 PRO A CA 1
ATOM 790 C C . PRO A 1 97 ? -0.053 6.073 -22.040 1.00 94.25 97 PRO A C 1
ATOM 792 O O . PRO A 1 97 ? -0.119 5.531 -20.939 1.00 94.25 97 PRO A O 1
ATOM 795 N N . ILE A 1 98 ? 0.230 5.373 -23.146 1.00 95.31 98 ILE A N 1
ATOM 796 C CA . ILE A 1 98 ? 0.455 3.916 -23.155 1.00 95.31 98 ILE A CA 1
ATOM 797 C C . ILE A 1 98 ? 1.703 3.491 -22.362 1.00 95.31 98 ILE A C 1
ATOM 799 O O . ILE A 1 98 ? 1.794 2.349 -21.910 1.00 95.31 98 ILE A O 1
ATOM 803 N N . MET A 1 99 ? 2.652 4.408 -22.166 1.00 95.38 99 MET A N 1
ATOM 804 C CA . MET A 1 99 ? 3.842 4.200 -21.342 1.00 95.38 99 MET A CA 1
ATOM 805 C C . MET A 1 99 ? 3.560 4.447 -19.855 1.00 95.38 99 MET A C 1
ATOM 807 O O . MET A 1 99 ? 4.418 4.173 -19.019 1.00 95.38 99 MET A O 1
ATOM 811 N N . GLY A 1 100 ? 2.355 4.905 -19.503 1.00 95.06 100 GLY A N 1
ATOM 812 C CA . GLY A 1 100 ? 1.893 5.033 -18.126 1.00 95.06 100 GLY A CA 1
ATOM 813 C C . GLY A 1 100 ? 1.960 3.711 -17.356 1.00 95.06 100 GLY A C 1
ATOM 814 O O . GLY A 1 100 ? 1.756 2.619 -17.901 1.00 95.06 100 GLY A O 1
ATOM 815 N N . LEU A 1 101 ? 2.273 3.808 -16.061 1.00 95.50 101 LEU A N 1
ATOM 816 C CA . LEU A 1 101 ? 2.386 2.646 -15.177 1.00 95.50 101 LEU A CA 1
ATOM 817 C C . LEU A 1 101 ? 1.062 1.875 -15.075 1.00 95.50 101 LEU A C 1
ATOM 819 O O . LEU A 1 101 ? 1.054 0.646 -15.034 1.00 95.50 101 LEU A O 1
ATOM 823 N N . ASP A 1 102 ? -0.052 2.599 -15.047 1.00 96.44 102 ASP A N 1
ATOM 824 C CA . ASP A 1 102 ? -1.412 2.066 -15.082 1.00 96.44 102 ASP A CA 1
ATOM 825 C C . ASP A 1 102 ? -1.631 1.143 -16.287 1.00 96.44 102 ASP A C 1
ATOM 827 O O . ASP A 1 102 ? -2.118 0.020 -16.123 1.00 96.44 102 ASP A O 1
ATOM 831 N N . ASN A 1 103 ? -1.204 1.572 -17.478 1.00 96.19 103 ASN A N 1
ATOM 832 C CA . ASN A 1 103 ? -1.301 0.787 -18.704 1.00 96.19 103 ASN A CA 1
ATOM 833 C C . ASN A 1 103 ? -0.369 -0.421 -18.667 1.00 96.19 103 ASN A C 1
ATOM 835 O O . ASN A 1 103 ? -0.800 -1.540 -18.946 1.00 96.19 103 ASN A O 1
ATOM 839 N N . TRP A 1 104 ? 0.878 -0.245 -18.227 1.00 94.50 104 TRP A N 1
ATOM 840 C CA . TRP A 1 104 ? 1.816 -1.361 -18.088 1.00 94.50 104 TRP A CA 1
ATOM 841 C C . TRP A 1 104 ? 1.381 -2.390 -17.043 1.00 94.50 104 TRP A C 1
ATOM 843 O O . TRP A 1 104 ? 1.723 -3.564 -17.182 1.00 94.50 104 TRP A O 1
ATOM 853 N N . LEU A 1 105 ? 0.596 -2.007 -16.039 1.00 96.56 105 LEU A N 1
ATOM 854 C CA . LEU A 1 105 ? 0.049 -2.917 -15.030 1.00 96.56 105 LEU A CA 1
ATOM 855 C C . LEU A 1 105 ? -1.405 -3.341 -15.294 1.00 96.56 105 LEU A C 1
ATOM 857 O O . LEU A 1 105 ? -1.982 -4.042 -14.468 1.00 96.56 105 LEU A O 1
ATOM 861 N N . HIS A 1 106 ? -1.980 -2.975 -16.445 1.00 96.88 106 HIS A N 1
ATOM 862 C CA . HIS A 1 106 ? -3.365 -3.282 -16.829 1.00 96.88 106 HIS A CA 1
ATOM 863 C C . HIS A 1 106 ? -4.423 -2.788 -15.818 1.00 96.88 106 HIS A C 1
ATOM 865 O O . HIS A 1 106 ? -5.519 -3.343 -15.725 1.00 96.88 106 HIS A O 1
ATOM 871 N N . MET A 1 107 ? -4.134 -1.718 -15.075 1.00 97.75 107 MET A N 1
ATOM 872 C CA . MET A 1 107 ? -5.053 -1.158 -14.078 1.00 97.75 107 MET A CA 1
ATOM 873 C C . MET A 1 107 ? -6.419 -0.757 -14.663 1.00 97.75 107 MET A C 1
ATOM 875 O O . MET A 1 107 ? -7.428 -1.097 -14.034 1.00 97.75 107 MET A O 1
ATOM 879 N N . PRO A 1 108 ? -6.513 -0.136 -15.863 1.00 97.12 108 PRO A N 1
ATOM 880 C CA . PRO A 1 108 ? -7.807 0.211 -16.454 1.00 97.12 108 PRO A CA 1
ATOM 881 C C . PRO A 1 108 ? -8.707 -1.005 -16.707 1.00 97.12 108 PRO A C 1
ATOM 883 O O . PRO A 1 108 ? -9.911 -0.934 -16.477 1.00 97.12 108 PRO A O 1
ATOM 886 N N . GLN A 1 109 ? -8.129 -2.149 -17.099 1.00 96.50 109 GLN A N 1
ATOM 887 C CA . GLN A 1 109 ? -8.872 -3.400 -17.326 1.00 96.50 109 GLN A CA 1
ATOM 888 C C . GLN A 1 109 ? -9.506 -3.935 -16.036 1.00 96.50 109 GLN A C 1
ATOM 890 O O . GLN A 1 109 ? -10.516 -4.634 -16.071 1.00 96.50 109 GLN A O 1
ATOM 895 N N . HIS A 1 110 ? -8.917 -3.592 -14.892 1.00 97.38 110 HIS A N 1
ATOM 896 C CA . HIS A 1 110 ? -9.392 -3.969 -13.570 1.00 97.38 110 HIS A CA 1
ATOM 897 C C . HIS A 1 110 ? -10.100 -2.818 -12.846 1.00 97.38 110 HIS A C 1
ATOM 899 O O . HIS A 1 110 ? -10.373 -2.952 -11.657 1.00 97.38 110 HIS A O 1
ATOM 905 N N . GLY A 1 111 ? -10.382 -1.685 -13.501 1.00 97.44 111 GLY A N 1
ATOM 906 C CA . GLY A 1 111 ? -11.008 -0.524 -12.856 1.00 97.44 111 GLY A CA 1
ATOM 907 C C . GLY A 1 111 ? -10.256 -0.050 -11.605 1.00 97.44 111 GLY A C 1
ATOM 908 O O . GLY A 1 111 ? -10.882 0.261 -10.592 1.00 97.44 111 GLY A O 1
ATOM 909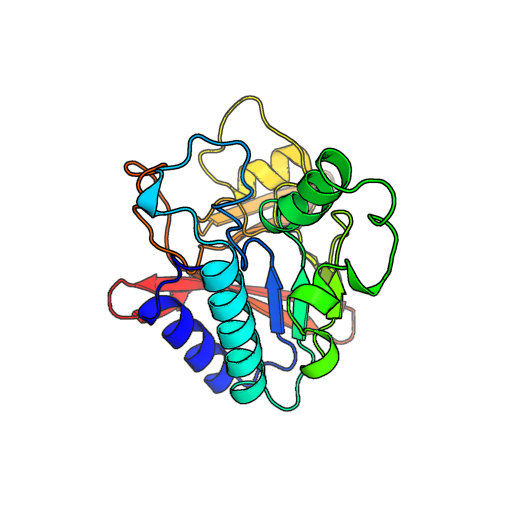 N N . ILE A 1 112 ? -8.922 -0.107 -11.627 1.00 98.44 112 ILE A N 1
ATOM 910 C CA . ILE A 1 112 ? -8.060 0.331 -10.523 1.00 98.44 112 ILE A CA 1
ATOM 911 C C . ILE A 1 112 ? -7.629 1.772 -10.797 1.00 98.44 112 ILE A C 1
ATOM 913 O O . ILE A 1 112 ? -7.079 2.064 -11.858 1.00 98.44 112 ILE A O 1
ATOM 917 N N . ALA A 1 113 ? -7.874 2.669 -9.844 1.00 98.06 113 ALA A N 1
ATOM 918 C CA . ALA A 1 113 ? -7.497 4.074 -9.961 1.00 98.06 113 ALA A CA 1
ATOM 919 C C . ALA A 1 113 ? -6.060 4.291 -9.474 1.00 98.06 113 ALA A C 1
ATOM 921 O O . ALA A 1 113 ? -5.730 3.902 -8.356 1.00 98.06 113 ALA A O 1
ATOM 922 N N . LEU A 1 114 ? -5.219 4.938 -10.283 1.00 97.94 114 LEU A N 1
ATOM 923 C CA . LEU A 1 114 ? -3.829 5.232 -9.938 1.00 97.94 114 LEU A CA 1
ATOM 924 C C . LEU A 1 114 ? -3.687 6.634 -9.312 1.00 97.94 114 LEU A C 1
ATOM 926 O O . LEU A 1 114 ? -4.149 7.630 -9.869 1.00 97.94 114 LEU A O 1
ATOM 930 N N . VAL A 1 115 ? -3.010 6.718 -8.165 1.00 97.69 115 VAL A N 1
ATOM 931 C CA . VAL A 1 115 ? -2.628 7.963 -7.484 1.00 97.69 115 VAL A CA 1
ATOM 932 C C . VAL A 1 115 ? -1.110 8.101 -7.508 1.00 97.69 115 VAL A C 1
ATOM 934 O O . VAL A 1 115 ? -0.390 7.330 -6.874 1.00 97.69 115 VAL A O 1
ATOM 937 N N . GLU A 1 116 ? -0.626 9.110 -8.225 1.00 95.06 116 GLU A N 1
ATOM 938 C CA . GLU A 1 116 ? 0.804 9.388 -8.411 1.00 95.06 116 GLU A CA 1
ATOM 939 C C . GLU A 1 116 ? 1.220 10.749 -7.837 1.00 95.06 116 GLU A C 1
ATOM 941 O O . GLU A 1 116 ? 0.438 11.428 -7.166 1.00 95.06 116 GLU A O 1
ATOM 946 N N . ASP A 1 117 ? 2.462 11.143 -8.131 1.00 91.88 117 ASP A N 1
ATOM 947 C CA . ASP A 1 117 ? 3.045 12.458 -7.845 1.00 91.88 117 ASP A CA 1
ATOM 948 C C . ASP A 1 117 ? 3.054 12.773 -6.353 1.00 91.88 117 ASP A C 1
ATOM 950 O O . ASP A 1 117 ? 2.843 13.907 -5.930 1.00 91.88 117 ASP A O 1
ATOM 954 N N . GLN A 1 118 ? 3.255 11.723 -5.548 1.00 93.81 118 GLN A N 1
ATOM 955 C CA . GLN A 1 118 ? 3.343 11.816 -4.091 1.00 93.81 118 GLN A CA 1
ATOM 956 C C . GLN A 1 118 ? 2.084 12.420 -3.445 1.00 93.81 118 GLN A C 1
ATOM 958 O O . GLN A 1 118 ? 2.090 12.810 -2.279 1.00 93.81 118 GLN A O 1
ATOM 963 N N . ARG A 1 119 ? 0.962 12.448 -4.175 1.00 95.69 119 ARG A N 1
ATOM 964 C CA . ARG A 1 119 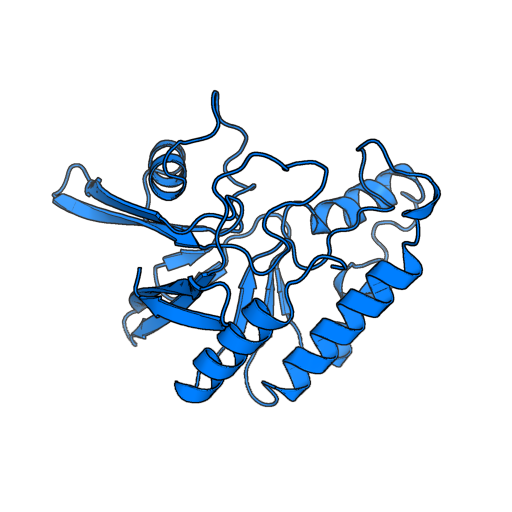? -0.291 13.013 -3.677 1.00 95.69 119 ARG A CA 1
ATOM 965 C C . ARG A 1 119 ? -0.820 12.196 -2.493 1.00 95.69 119 ARG A C 1
ATOM 967 O O . ARG A 1 119 ? -0.818 10.959 -2.569 1.00 95.69 119 ARG A O 1
ATOM 974 N N . PRO A 1 120 ? -1.277 12.846 -1.410 1.00 96.62 120 PRO A N 1
ATOM 975 C CA . PRO A 1 120 ? -1.963 12.153 -0.330 1.00 96.62 120 PRO A CA 1
ATOM 976 C C . PRO A 1 120 ? -3.314 11.617 -0.810 1.00 96.62 120 PRO A C 1
ATOM 978 O O . PRO A 1 120 ? -4.002 12.256 -1.607 1.00 96.62 120 PRO A O 1
ATOM 981 N N . ILE A 1 121 ? -3.709 10.456 -0.288 1.00 98.06 121 ILE A N 1
ATOM 982 C CA . ILE A 1 121 ? -5.097 9.988 -0.360 1.00 98.06 121 ILE A CA 1
ATOM 983 C C . ILE A 1 121 ? -5.808 10.487 0.892 1.00 98.06 121 ILE A C 1
ATOM 985 O O . ILE A 1 121 ? -5.296 10.311 1.993 1.00 98.06 121 ILE A O 1
ATOM 989 N N . MET A 1 122 ? -6.984 11.090 0.738 1.00 97.94 122 MET A N 1
ATOM 990 C CA . MET A 1 122 ? -7.787 11.550 1.871 1.00 97.94 122 MET A CA 1
ATOM 991 C C . MET A 1 122 ? -8.889 10.537 2.178 1.00 97.94 122 MET A C 1
ATOM 993 O O . MET A 1 122 ? -9.749 10.283 1.335 1.00 97.94 122 MET A O 1
ATOM 997 N N . LEU A 1 123 ? -8.869 9.973 3.386 1.00 97.88 123 LEU A N 1
ATOM 998 C CA . LEU A 1 123 ? -9.947 9.151 3.936 1.00 97.88 123 LEU A CA 1
ATOM 999 C C . LEU A 1 123 ? -10.688 9.983 4.989 1.00 97.88 123 LEU A C 1
ATOM 1001 O O . LEU A 1 123 ? -10.271 10.064 6.143 1.00 97.88 123 LEU A O 1
ATOM 1005 N N . GLY A 1 124 ? -11.741 10.688 4.567 1.00 97.31 124 GLY A N 1
ATOM 1006 C CA . GLY A 1 124 ? -12.331 11.753 5.380 1.00 97.31 124 GLY A CA 1
ATOM 1007 C C . GLY A 1 124 ? -11.282 12.830 5.676 1.00 97.31 124 GLY A C 1
ATOM 1008 O O . GLY A 1 124 ? -10.670 13.377 4.758 1.00 97.31 124 GLY A O 1
ATOM 1009 N N . LYS A 1 125 ? -11.035 13.103 6.959 1.00 96.81 125 LYS A N 1
ATOM 1010 C CA . LYS A 1 125 ? -9.987 14.031 7.420 1.00 96.81 125 LYS A CA 1
ATOM 1011 C C . LYS A 1 125 ? -8.602 13.388 7.597 1.00 96.81 125 LYS A C 1
ATOM 1013 O O . LYS A 1 125 ? -7.664 14.102 7.945 1.00 96.81 125 LYS A O 1
ATOM 1018 N N . LEU A 1 126 ? -8.443 12.081 7.361 1.00 98.19 126 LEU A N 1
ATOM 1019 C CA . LEU A 1 126 ? -7.156 11.387 7.487 1.00 98.19 126 LEU A CA 1
ATOM 1020 C C . LEU A 1 126 ? -6.360 11.447 6.174 1.00 98.19 126 LEU A C 1
ATOM 1022 O O . LEU A 1 126 ? -6.787 10.840 5.187 1.00 98.19 126 LEU A O 1
ATOM 1026 N N . PRO A 1 127 ? -5.181 12.093 6.142 1.00 97.88 127 PRO A N 1
ATOM 1027 C CA . PRO A 1 127 ? -4.251 11.934 5.035 1.00 97.88 127 PRO A CA 1
ATOM 1028 C C . PRO A 1 127 ? -3.503 10.596 5.135 1.00 97.88 127 PRO A C 1
ATOM 1030 O O . PRO A 1 127 ? -2.929 10.242 6.170 1.00 97.88 127 PRO A O 1
ATOM 1033 N N . VAL A 1 128 ? -3.473 9.870 4.021 1.00 98.31 128 VAL A N 1
ATOM 1034 C CA . VAL A 1 128 ? -2.739 8.618 3.837 1.00 98.31 128 VAL A CA 1
ATOM 1035 C C . VAL A 1 128 ? -1.601 8.846 2.846 1.00 98.31 128 VAL A C 1
ATOM 1037 O O . VAL A 1 128 ? -1.814 9.226 1.689 1.00 98.31 128 VAL A O 1
ATOM 1040 N N . LEU A 1 129 ? -0.380 8.606 3.315 1.00 97.50 129 LEU A N 1
ATOM 1041 C CA . LEU A 1 129 ? 0.859 8.690 2.543 1.00 97.50 129 LEU A CA 1
ATOM 1042 C C . LEU A 1 129 ? 1.451 7.296 2.363 1.00 97.50 129 LEU A C 1
ATOM 1044 O O . LEU A 1 129 ? 1.194 6.406 3.173 1.00 97.50 129 LEU A O 1
ATOM 1048 N N . HIS A 1 130 ? 2.307 7.104 1.359 1.00 96.62 130 HIS A N 1
ATOM 1049 C CA . HIS A 1 130 ? 3.146 5.909 1.367 1.00 96.62 130 HIS A CA 1
ATOM 1050 C C . HIS A 1 130 ? 4.185 6.049 2.487 1.00 96.62 130 HIS A C 1
ATOM 1052 O O . HIS A 1 130 ? 4.323 5.169 3.330 1.00 96.62 130 HIS A O 1
ATOM 1058 N N . GLY A 1 131 ? 4.844 7.201 2.561 1.00 93.56 131 GLY A N 1
ATOM 1059 C CA . GLY A 1 131 ? 5.792 7.624 3.585 1.00 93.56 131 GLY A CA 1
ATOM 1060 C C . GLY A 1 131 ? 7.141 8.081 3.020 1.00 93.56 131 GLY A C 1
ATOM 1061 O O . GLY A 1 131 ? 7.977 8.561 3.789 1.00 93.56 131 GLY A O 1
ATOM 1062 N N . HIS A 1 132 ? 7.400 7.951 1.715 1.00 93.19 132 HIS A N 1
ATOM 1063 C CA . HIS A 1 132 ? 8.622 8.475 1.080 1.00 93.19 132 HIS A CA 1
ATOM 1064 C C . HIS A 1 132 ? 8.511 9.963 0.718 1.00 93.19 132 HIS A C 1
ATOM 1066 O O . HIS A 1 132 ? 9.534 10.627 0.543 1.00 93.19 132 HIS A O 1
ATOM 1072 N N . GLU A 1 133 ? 7.288 10.494 0.680 1.00 92.62 133 GLU A N 1
ATOM 1073 C CA . GLU A 1 133 ? 6.951 11.872 0.307 1.00 92.62 133 GLU A CA 1
ATOM 1074 C C . GLU A 1 133 ? 7.520 12.904 1.291 1.00 92.62 133 GLU A C 1
ATOM 1076 O O . GLU A 1 133 ? 7.882 14.015 0.919 1.00 92.62 133 GLU A O 1
ATOM 1081 N N . LYS A 1 134 ? 7.666 12.524 2.565 1.00 88.12 134 LYS A N 1
ATOM 1082 C CA . LYS A 1 134 ? 8.152 13.406 3.642 1.00 88.12 134 LYS A CA 1
ATOM 1083 C C . LYS A 1 134 ? 9.665 13.684 3.614 1.00 88.12 134 LYS A C 1
ATOM 1085 O O . LYS A 1 134 ? 10.196 14.314 4.531 1.00 88.12 134 LYS A O 1
ATOM 1090 N N . GLY A 1 135 ? 10.374 13.199 2.593 1.00 76.94 135 GLY A N 1
ATOM 1091 C CA . GLY A 1 135 ? 11.820 13.348 2.450 1.00 76.94 135 GLY A CA 1
ATOM 1092 C C . GLY A 1 135 ? 12.638 12.490 3.427 1.00 76.94 135 GLY A C 1
ATOM 1093 O O . GLY A 1 135 ? 12.122 11.820 4.326 1.00 76.94 135 GLY A O 1
ATOM 1094 N N . LYS A 1 136 ? 13.965 12.480 3.244 1.00 72.94 136 LYS A N 1
ATOM 1095 C CA . LYS A 1 136 ? 14.880 11.698 4.092 1.00 72.94 136 LYS A CA 1
ATOM 1096 C C . LYS A 1 136 ? 15.196 12.437 5.391 1.00 72.94 136 LYS A C 1
ATOM 1098 O O . LYS A 1 136 ? 15.552 13.610 5.380 1.00 72.94 136 LYS A O 1
ATOM 1103 N N . GLY A 1 137 ? 15.111 11.730 6.517 1.00 68.12 137 GLY A N 1
ATOM 1104 C CA . GLY A 1 137 ? 15.574 12.234 7.808 1.00 68.12 137 GLY A CA 1
ATOM 1105 C C . GLY A 1 137 ? 17.078 12.061 8.039 1.00 68.12 137 GLY A C 1
ATOM 1106 O O . GLY A 1 137 ? 17.744 11.331 7.314 1.00 68.12 137 GLY A O 1
ATOM 1107 N N . ILE A 1 138 ? 17.586 12.692 9.106 1.00 63.41 138 ILE A N 1
ATOM 1108 C CA . ILE A 1 138 ? 18.981 12.555 9.574 1.00 63.41 138 ILE A CA 1
ATOM 1109 C C . ILE A 1 138 ? 19.280 11.112 10.020 1.00 63.41 138 ILE A C 1
ATOM 1111 O O . ILE A 1 138 ? 20.388 10.616 9.844 1.00 63.41 138 ILE A O 1
ATOM 1115 N N . SER A 1 139 ? 18.285 10.419 10.576 1.00 70.56 139 SER A N 1
ATOM 1116 C CA . SER A 1 139 ? 18.382 9.019 10.985 1.00 70.56 139 SER A CA 1
ATOM 1117 C C . SER A 1 139 ? 17.089 8.265 10.679 1.00 70.56 139 SER A C 1
ATOM 1119 O O . SER A 1 139 ? 16.017 8.860 10.539 1.00 70.56 139 SER A O 1
ATOM 1121 N N . SER A 1 140 ? 17.196 6.938 10.568 1.00 71.19 140 SER A N 1
ATOM 1122 C CA . SER A 1 140 ? 16.020 6.070 10.484 1.00 71.19 140 SER A CA 1
ATOM 1123 C C . SER A 1 140 ? 15.286 6.096 11.826 1.00 71.19 140 SER A C 1
ATOM 1125 O O . SER A 1 140 ? 15.905 5.809 12.855 1.00 71.19 140 SER A O 1
ATOM 1127 N N . PRO A 1 141 ? 13.991 6.442 11.857 1.00 74.00 141 PRO A N 1
ATOM 1128 C CA . PRO A 1 141 ? 13.287 6.606 13.114 1.00 74.00 141 PRO A CA 1
ATOM 1129 C C . PRO A 1 141 ? 13.095 5.254 13.815 1.00 74.00 141 PRO A C 1
ATOM 1131 O O . PRO A 1 141 ? 12.807 4.229 13.196 1.00 74.00 141 PRO A O 1
ATOM 1134 N N . VAL A 1 142 ? 13.231 5.251 15.143 1.00 77.75 142 VAL A N 1
ATOM 1135 C CA . VAL A 1 142 ? 13.003 4.049 15.966 1.00 77.75 142 VAL A CA 1
ATOM 1136 C C . VAL A 1 142 ? 11.518 3.668 15.993 1.00 77.75 142 VAL A C 1
ATOM 1138 O O . VAL A 1 142 ? 11.193 2.481 16.045 1.00 77.75 142 VAL A O 1
ATOM 1141 N N . ASN A 1 143 ? 10.632 4.662 15.935 1.00 89.19 143 ASN A N 1
ATOM 1142 C CA . ASN A 1 143 ? 9.184 4.536 15.782 1.00 89.19 143 ASN A CA 1
ATOM 1143 C C . ASN A 1 143 ? 8.796 5.348 14.536 1.00 89.19 143 ASN A C 1
ATOM 1145 O O . ASN A 1 143 ? 9.059 6.551 14.493 1.00 89.19 143 ASN A O 1
ATOM 1149 N N . GLN A 1 144 ? 8.238 4.681 13.525 1.00 92.75 144 GLN A N 1
ATOM 1150 C CA . GLN A 1 144 ? 7.961 5.286 12.219 1.00 92.75 144 GLN A CA 1
ATOM 1151 C C . GLN A 1 144 ? 6.870 6.356 12.328 1.00 92.75 144 GLN A C 1
ATOM 1153 O O . GLN A 1 144 ? 7.080 7.467 11.853 1.00 92.75 144 GLN A O 1
ATOM 1158 N N . ALA A 1 145 ? 5.793 6.085 13.074 1.00 95.19 145 ALA A N 1
ATOM 1159 C CA . ALA A 1 145 ? 4.734 7.054 13.351 1.00 95.19 145 ALA A CA 1
ATOM 1160 C C . ALA A 1 145 ? 5.263 8.333 14.023 1.00 95.19 145 ALA A C 1
ATOM 1162 O O . ALA A 1 145 ? 4.939 9.444 13.605 1.00 95.19 145 ALA A O 1
ATOM 1163 N N . ARG A 1 146 ? 6.161 8.203 15.009 1.00 93.75 146 ARG A N 1
ATOM 1164 C CA . ARG A 1 146 ? 6.836 9.368 15.606 1.00 93.75 146 ARG A CA 1
ATOM 1165 C C . ARG A 1 146 ? 7.716 10.095 14.590 1.00 93.75 146 ARG A C 1
ATOM 1167 O O . ARG A 1 146 ? 7.780 11.318 14.591 1.00 93.75 146 ARG A O 1
ATOM 1174 N N . GLY A 1 147 ? 8.404 9.355 13.722 1.00 92.88 147 GLY A N 1
ATOM 1175 C CA . GLY A 1 147 ? 9.164 9.933 12.613 1.00 92.88 147 GLY A CA 1
ATOM 1176 C C . GLY A 1 147 ? 8.289 10.764 11.671 1.00 92.88 147 GLY A C 1
ATOM 1177 O O . GLY A 1 147 ? 8.707 11.847 11.271 1.00 92.88 147 GLY A O 1
ATOM 1178 N N . ALA A 1 148 ? 7.080 10.286 11.368 1.00 93.69 148 ALA A N 1
ATOM 1179 C CA . ALA A 1 148 ? 6.093 11.010 10.575 1.00 93.69 148 ALA A CA 1
ATOM 1180 C C . ALA A 1 148 ? 5.620 12.286 11.292 1.00 93.69 148 ALA A C 1
ATOM 1182 O O . ALA A 1 148 ? 5.676 13.365 10.704 1.00 93.69 148 ALA A O 1
ATOM 1183 N N . PHE A 1 149 ? 5.279 12.201 12.584 1.00 94.12 149 PHE A N 1
ATOM 1184 C CA . PHE A 1 149 ? 4.909 13.373 13.390 1.00 94.12 149 PHE A CA 1
ATOM 1185 C C . PHE A 1 149 ? 6.002 14.449 13.400 1.00 94.12 149 PHE A C 1
ATOM 1187 O O . PHE A 1 149 ? 5.736 15.601 13.082 1.00 94.12 149 PHE A O 1
ATOM 1194 N N . MET A 1 150 ? 7.258 14.068 13.657 1.00 92.12 150 MET A N 1
ATOM 1195 C CA . MET A 1 150 ? 8.400 14.997 13.688 1.00 92.12 150 MET A CA 1
ATOM 1196 C C . MET A 1 150 ? 8.723 15.646 12.329 1.00 92.12 150 MET A C 1
ATOM 1198 O O . MET A 1 150 ? 9.634 16.472 12.244 1.00 92.12 150 MET A O 1
ATOM 1202 N N . ARG A 1 151 ? 8.072 15.212 11.246 1.00 91.00 151 ARG A N 1
ATOM 1203 C CA . ARG A 1 151 ? 8.237 15.767 9.896 1.00 91.00 151 ARG A CA 1
ATOM 1204 C C . ARG A 1 151 ? 7.029 16.574 9.451 1.00 91.00 151 ARG A C 1
ATOM 1206 O O . ARG A 1 151 ? 7.209 17.556 8.743 1.00 91.00 151 ARG A O 1
ATOM 1213 N N . LEU A 1 152 ? 5.834 16.139 9.832 1.00 92.06 152 LEU A N 1
ATOM 1214 C CA . LEU A 1 152 ? 4.582 16.660 9.295 1.00 92.06 152 LEU A CA 1
ATOM 1215 C C . LEU A 1 152 ? 3.796 17.491 10.310 1.00 92.06 152 LEU A C 1
ATOM 1217 O O . LEU A 1 152 ? 2.988 18.312 9.894 1.00 92.06 152 LEU A O 1
ATOM 1221 N N . HIS A 1 153 ? 4.016 17.286 11.614 1.00 92.06 153 HIS A N 1
ATOM 1222 C CA . HIS A 1 153 ? 3.248 17.910 12.700 1.00 92.06 153 HIS A CA 1
ATOM 1223 C C . HIS A 1 153 ? 1.722 17.782 12.519 1.00 92.06 153 HIS A C 1
ATOM 1225 O O . HIS A 1 153 ? 0.965 18.661 12.917 1.00 92.06 153 HIS A O 1
ATOM 1231 N N . HIS A 1 154 ? 1.273 16.690 11.894 1.00 93.75 154 HIS A N 1
ATOM 1232 C CA . HIS A 1 154 ? -0.124 16.449 11.552 1.00 93.75 154 HIS A CA 1
ATOM 1233 C C . HIS A 1 154 ? -0.440 14.954 11.601 1.00 93.75 154 HIS A C 1
ATOM 1235 O O . HIS A 1 154 ? 0.437 14.120 11.365 1.00 93.75 154 HIS A O 1
ATOM 1241 N N . THR A 1 155 ? -1.707 14.634 11.868 1.00 96.81 155 THR A N 1
ATOM 1242 C CA . THR A 1 155 ? -2.236 13.269 11.864 1.00 96.81 155 THR A CA 1
ATOM 1243 C C . THR A 1 155 ? -2.043 12.643 10.489 1.00 96.81 155 THR A C 1
ATOM 1245 O O . THR A 1 155 ? -2.354 13.282 9.484 1.00 96.81 155 THR A O 1
ATOM 1248 N N . VAL A 1 156 ? -1.522 11.416 10.428 1.00 97.50 156 VAL A N 1
ATOM 1249 C CA . VAL A 1 156 ? -1.226 10.727 9.162 1.00 97.50 156 VAL A CA 1
ATOM 1250 C C . VAL A 1 156 ? -1.171 9.210 9.339 1.00 97.50 156 VAL A C 1
ATOM 1252 O O . VAL A 1 156 ? -0.759 8.710 10.387 1.00 97.50 156 VAL A O 1
ATOM 1255 N N . LEU A 1 157 ? -1.516 8.472 8.286 1.00 98.38 157 LEU A N 1
ATOM 1256 C CA . LEU A 1 157 ? -1.247 7.037 8.151 1.00 98.38 157 LEU A CA 1
ATOM 1257 C C . LEU A 1 157 ? -0.197 6.807 7.049 1.00 98.38 157 LEU A C 1
ATOM 1259 O O . LEU A 1 157 ? -0.376 7.285 5.930 1.00 98.38 157 LEU A O 1
ATOM 1263 N N . GLU A 1 158 ? 0.878 6.064 7.340 1.00 97.44 158 GLU A N 1
ATOM 1264 C CA . GLU A 1 158 ? 1.907 5.689 6.349 1.00 97.44 158 GLU A CA 1
ATOM 1265 C C . GLU A 1 158 ? 2.318 4.202 6.393 1.00 97.44 158 GLU A C 1
ATOM 1267 O O . GLU A 1 158 ? 2.058 3.509 7.371 1.00 97.44 158 GLU A O 1
ATOM 1272 N N . GLY A 1 159 ? 2.962 3.680 5.341 1.00 95.12 159 GLY A N 1
ATOM 1273 C CA . GLY A 1 159 ? 3.341 2.255 5.230 1.00 95.12 159 GLY A CA 1
ATOM 1274 C C . GLY A 1 159 ? 4.817 1.967 4.913 1.00 95.12 159 GLY A C 1
ATOM 1275 O O . GLY A 1 159 ? 5.303 0.865 5.172 1.00 95.12 159 GLY A O 1
ATOM 1276 N N . HIS A 1 160 ? 5.568 2.958 4.429 1.00 93.88 160 HIS A N 1
ATOM 1277 C CA . HIS A 1 160 ? 6.927 2.824 3.884 1.00 93.88 160 HIS A CA 1
ATOM 1278 C C . HIS A 1 160 ? 7.942 2.205 4.862 1.00 93.88 160 HIS A C 1
ATOM 1280 O O . HIS A 1 160 ? 8.889 1.530 4.472 1.00 93.88 160 HIS A O 1
ATOM 1286 N N . GLY A 1 161 ? 7.754 2.412 6.168 1.00 92.56 161 GLY A N 1
ATOM 1287 C CA . GLY A 1 161 ? 8.671 1.918 7.197 1.00 92.56 161 GLY A CA 1
ATOM 1288 C C . GLY A 1 161 ? 8.586 0.412 7.489 1.00 92.56 161 GLY A C 1
ATOM 1289 O O . GLY A 1 161 ? 9.388 -0.080 8.290 1.00 92.56 161 GLY A O 1
ATOM 1290 N N . HIS A 1 162 ? 7.620 -0.300 6.888 1.00 94.81 162 HIS A N 1
ATOM 1291 C CA . HIS A 1 162 ? 7.389 -1.748 7.031 1.00 94.81 162 HIS A CA 1
ATOM 1292 C C . HIS A 1 162 ? 7.224 -2.212 8.485 1.00 94.81 162 HIS A C 1
ATOM 1294 O O . HIS A 1 162 ? 7.534 -3.352 8.843 1.00 94.81 162 HIS A O 1
ATOM 1300 N N . ARG A 1 163 ? 6.776 -1.316 9.362 1.00 94.69 163 ARG A N 1
ATOM 1301 C CA . ARG A 1 163 ? 6.690 -1.575 10.792 1.00 94.69 163 ARG A CA 1
ATOM 1302 C C . ARG A 1 163 ? 5.447 -0.926 11.354 1.00 94.69 163 ARG A C 1
ATOM 1304 O O . ARG A 1 163 ? 5.292 0.287 11.258 1.00 94.69 163 ARG A O 1
ATOM 1311 N N . THR A 1 164 ? 4.624 -1.723 12.020 1.00 97.25 164 THR A N 1
ATOM 1312 C CA . THR A 1 164 ? 3.442 -1.236 12.722 1.00 97.25 164 THR A CA 1
ATOM 1313 C C . THR A 1 164 ? 3.861 -0.386 13.920 1.00 97.25 164 THR A C 1
ATOM 1315 O O . THR A 1 164 ? 4.642 -0.839 14.765 1.00 97.25 164 THR A O 1
ATOM 1318 N N . SER A 1 165 ? 3.374 0.853 13.995 1.00 96.94 165 SER A N 1
ATOM 1319 C CA . SER A 1 165 ? 3.556 1.726 15.159 1.00 96.94 165 SER A CA 1
ATOM 1320 C C . SER A 1 165 ? 2.480 2.809 15.238 1.00 96.94 165 SER A C 1
ATOM 1322 O O . SER A 1 165 ? 1.815 3.103 14.247 1.00 96.94 165 SER A O 1
ATOM 1324 N N . GLY A 1 166 ? 2.325 3.393 16.426 1.00 96.88 166 GLY A N 1
ATOM 1325 C CA . GLY A 1 166 ? 1.478 4.553 16.684 1.00 96.88 166 GLY A CA 1
ATOM 1326 C C . GLY A 1 166 ? 2.232 5.606 17.494 1.00 96.88 166 GLY A C 1
ATOM 1327 O O . GLY A 1 166 ? 3.205 5.285 18.193 1.00 96.88 166 GLY A O 1
ATOM 1328 N N . HIS A 1 167 ? 1.808 6.860 17.372 1.00 96.56 167 HIS A N 1
ATOM 1329 C CA . HIS A 1 167 ? 2.297 7.971 18.180 1.00 96.56 167 HIS A C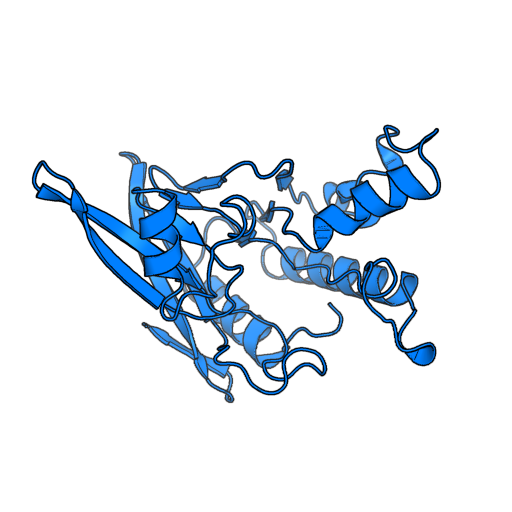A 1
ATOM 1330 C C . HIS A 1 167 ? 1.204 9.033 18.310 1.00 96.56 167 HIS A C 1
ATOM 1332 O O . HIS A 1 167 ? 0.773 9.577 17.299 1.00 96.56 167 HIS A O 1
ATOM 1338 N N . CYS A 1 168 ? 0.796 9.304 19.547 1.00 95.88 168 CYS A N 1
ATOM 1339 C CA . CYS A 1 168 ? -0.124 10.375 19.914 1.00 95.88 168 CYS A CA 1
ATOM 1340 C C . CYS A 1 168 ? 0.673 11.506 20.564 1.00 95.88 168 CYS A C 1
ATOM 1342 O O . CYS A 1 168 ? 1.512 11.235 21.429 1.00 95.88 168 CYS A O 1
ATOM 1344 N N . GLU A 1 169 ? 0.397 12.737 20.157 1.00 94.56 169 GLU A N 1
ATOM 1345 C CA . GLU A 1 169 ? 0.886 13.964 20.780 1.00 94.56 169 GLU A CA 1
ATOM 1346 C C . GLU A 1 169 ? -0.192 15.048 20.585 1.00 94.56 169 GLU A C 1
ATOM 1348 O O . GLU A 1 169 ? -0.753 15.145 19.495 1.00 94.56 169 GLU A O 1
ATOM 1353 N 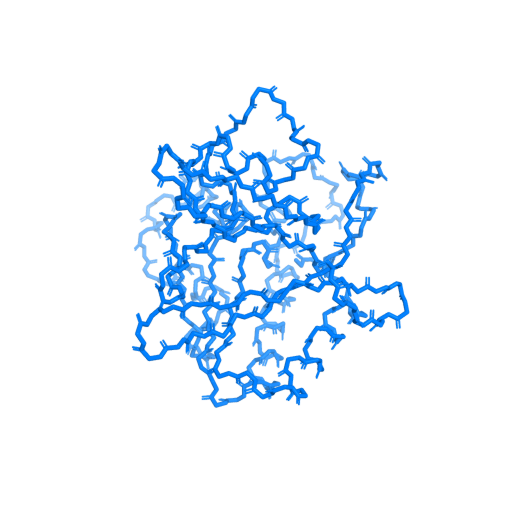N . PRO A 1 170 ? -0.535 15.866 21.590 1.00 93.12 170 PRO A N 1
ATOM 1354 C CA . PRO A 1 170 ? -1.437 16.990 21.371 1.00 93.12 170 PRO A CA 1
ATOM 1355 C C . PRO A 1 170 ? -0.736 18.137 20.628 1.00 93.12 170 PRO A C 1
ATOM 1357 O O . PRO A 1 170 ? 0.471 18.351 20.765 1.00 93.12 170 PRO A O 1
ATOM 1360 N N . ASP A 1 171 ? -1.503 18.923 19.875 1.00 87.81 171 ASP A N 1
ATOM 1361 C CA . ASP A 1 171 ? -1.051 20.224 19.387 1.00 87.81 171 ASP A CA 1
ATOM 1362 C C . ASP A 1 171 ? -1.006 21.272 20.520 1.00 87.81 171 ASP A C 1
ATOM 1364 O O . ASP A 1 171 ? -1.359 21.013 21.675 1.00 87.81 171 ASP A O 1
ATOM 1368 N N . MET A 1 172 ? -0.579 22.497 20.196 1.00 91.88 172 MET A N 1
ATOM 1369 C CA . MET A 1 172 ? -0.486 23.586 21.180 1.00 91.88 172 MET A CA 1
ATOM 1370 C C . MET A 1 172 ? -1.835 24.009 21.793 1.00 91.88 172 MET A C 1
ATOM 1372 O O . MET A 1 172 ? -1.846 24.731 22.789 1.00 91.88 172 MET A O 1
ATOM 1376 N N . TRP A 1 173 ? -2.955 23.588 21.203 1.00 94.81 173 TRP A N 1
ATOM 1377 C CA . TRP A 1 173 ? -4.318 23.881 21.646 1.00 94.81 173 TRP A CA 1
ATOM 1378 C C . TRP A 1 173 ? -4.983 22.681 22.336 1.00 94.81 173 TRP A C 1
ATOM 1380 O O . TRP A 1 173 ? -6.138 22.780 22.750 1.00 94.81 173 TRP A O 1
ATOM 1390 N N . GLY A 1 174 ? -4.263 21.565 22.496 1.00 90.94 174 GLY A N 1
ATOM 1391 C CA . GLY A 1 174 ? -4.770 20.339 23.109 1.00 90.94 174 GLY A CA 1
ATOM 1392 C C . GLY A 1 174 ? -5.560 19.436 22.159 1.00 90.94 174 GLY A C 1
ATOM 1393 O O . GLY A 1 174 ? -6.135 18.451 22.621 1.00 90.94 174 GLY A O 1
ATOM 1394 N N . SER A 1 175 ? -5.592 19.736 20.857 1.00 91.31 175 SER A N 1
ATOM 1395 C CA . SER A 1 175 ? -6.193 18.849 19.856 1.00 91.31 175 SER A CA 1
ATOM 1396 C C . SER A 1 175 ? -5.280 17.652 19.627 1.00 91.31 175 SER A C 1
ATOM 1398 O O . SER A 1 175 ? -4.066 17.805 19.513 1.00 91.31 175 SER A O 1
ATOM 1400 N N . GLU A 1 176 ? -5.847 16.452 19.540 1.00 93.38 176 GLU A N 1
ATOM 1401 C CA . GLU A 1 176 ? -5.054 15.248 19.308 1.00 93.38 176 GLU A CA 1
ATOM 1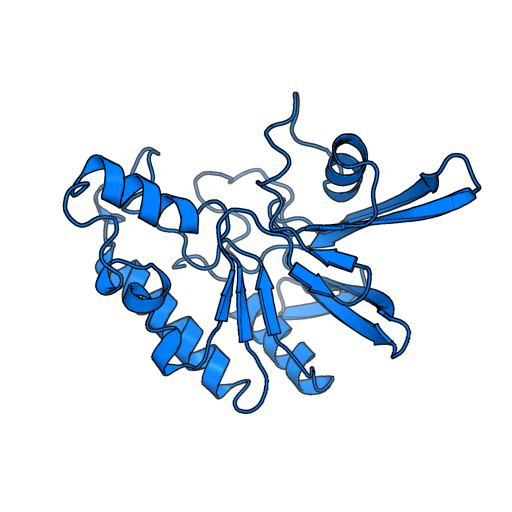402 C C . GLU A 1 176 ? -4.425 15.246 17.906 1.00 93.38 176 GLU A C 1
ATOM 1404 O O . GLU A 1 176 ? -5.112 15.414 16.895 1.00 93.38 176 GLU A O 1
ATOM 1409 N N . VAL A 1 177 ? -3.120 14.973 17.852 1.00 95.75 177 VAL A N 1
ATOM 1410 C CA . VAL A 1 177 ? -2.420 14.548 16.644 1.00 95.75 177 VAL A CA 1
ATOM 1411 C C . VAL A 1 177 ? -1.998 13.096 16.824 1.00 95.75 177 VAL A C 1
ATOM 1413 O O . VAL A 1 177 ? -1.254 12.760 17.745 1.00 95.75 177 VAL A O 1
ATOM 1416 N N . PHE A 1 178 ? -2.442 12.224 15.921 1.00 97.06 178 PHE A N 1
ATOM 1417 C CA . PHE A 1 178 ? -2.076 10.813 15.954 1.00 97.06 178 PHE A CA 1
ATOM 1418 C C . PHE A 1 178 ? -1.493 10.374 14.615 1.00 97.06 178 PHE A C 1
ATOM 1420 O O . PHE A 1 178 ? -2.095 10.540 13.556 1.00 97.06 178 PHE A O 1
ATOM 1427 N N . CYS A 1 179 ? -0.307 9.779 14.660 1.00 97.56 179 CYS A N 1
ATOM 1428 C CA . CYS A 1 179 ? 0.329 9.178 13.499 1.00 97.56 179 CYS A CA 1
ATOM 1429 C C . CYS A 1 179 ? 0.316 7.655 13.614 1.00 97.56 179 CYS A C 1
ATOM 1431 O O . CYS A 1 179 ? 0.599 7.094 14.676 1.00 97.56 179 CYS A O 1
ATOM 1433 N N . TRP A 1 180 ? 0.076 6.983 12.495 1.00 98.25 180 TRP A N 1
ATOM 1434 C CA . TRP A 1 180 ? 0.162 5.535 12.373 1.00 98.25 180 TRP A CA 1
ATOM 1435 C C . TRP A 1 180 ? 1.167 5.160 11.300 1.00 98.25 180 TRP A C 1
ATOM 1437 O O . TRP A 1 180 ? 1.275 5.808 10.259 1.00 98.25 180 TRP A O 1
ATOM 1447 N N . SER A 1 181 ? 1.857 4.051 11.532 1.00 97.62 181 SER A N 1
ATOM 1448 C CA . SER A 1 181 ? 2.535 3.324 10.473 1.00 97.62 181 SER A CA 1
ATOM 1449 C C . SER A 1 181 ? 2.034 1.888 10.408 1.00 97.62 181 SER A C 1
ATOM 1451 O O . SER A 1 181 ? 1.776 1.276 11.451 1.00 97.62 181 SER A O 1
ATOM 1453 N N . THR A 1 182 ? 1.916 1.331 9.208 1.00 97.94 182 THR A N 1
ATOM 1454 C CA . THR A 1 182 ? 1.558 -0.077 8.998 1.00 97.94 182 THR A CA 1
ATOM 1455 C C . THR A 1 182 ? 2.796 -0.951 8.796 1.00 97.94 182 THR A C 1
ATOM 1457 O O . THR A 1 182 ? 3.894 -0.479 8.484 1.00 97.94 182 THR A O 1
ATOM 1460 N N . GLY A 1 183 ? 2.616 -2.257 8.995 1.00 96.62 183 GLY A N 1
ATOM 1461 C CA . GLY A 1 183 ? 3.562 -3.267 8.525 1.00 96.62 183 GLY A CA 1
ATOM 1462 C C . GLY A 1 183 ? 3.577 -3.371 6.995 1.00 96.62 183 GLY A C 1
ATOM 1463 O O . GLY A 1 183 ? 2.861 -2.648 6.304 1.00 96.62 183 GLY A O 1
ATOM 1464 N N . CYS A 1 184 ? 4.394 -4.284 6.474 1.00 96.38 184 CYS A N 1
ATOM 1465 C CA . CYS A 1 184 ? 4.390 -4.649 5.055 1.00 96.38 184 CYS A CA 1
ATOM 1466 C C . CYS A 1 184 ? 3.653 -5.978 4.823 1.00 96.38 184 CYS A C 1
ATOM 1468 O O . CYS A 1 184 ? 3.300 -6.679 5.766 1.00 96.38 184 CYS A O 1
ATOM 1470 N N . LEU A 1 185 ? 3.455 -6.370 3.565 1.00 96.44 185 LEU A N 1
ATOM 1471 C CA . LEU A 1 185 ? 2.957 -7.706 3.192 1.00 96.44 185 LEU A CA 1
ATOM 1472 C C . LEU A 1 185 ? 4.000 -8.483 2.371 1.00 96.44 185 LEU A C 1
ATOM 1474 O O . LEU A 1 185 ? 3.670 -9.366 1.581 1.00 96.44 185 LEU A O 1
ATOM 1478 N N . CYS A 1 186 ? 5.279 -8.136 2.540 1.00 93.94 186 CYS A N 1
ATOM 1479 C CA . CYS A 1 186 ? 6.413 -8.736 1.843 1.00 93.94 186 CYS A CA 1
ATOM 1480 C C . CYS A 1 186 ? 7.309 -9.554 2.774 1.00 93.94 186 CYS A C 1
ATOM 1482 O O . CYS A 1 186 ? 7.111 -9.567 3.986 1.00 93.94 186 CYS A O 1
ATOM 1484 N N . ASP A 1 187 ? 8.284 -10.262 2.212 1.00 92.00 187 ASP A N 1
ATOM 1485 C CA . ASP A 1 187 ? 9.307 -10.968 2.976 1.00 92.00 187 ASP A CA 1
ATOM 1486 C C . ASP A 1 187 ? 9.943 -10.035 4.023 1.00 92.00 187 ASP A C 1
ATOM 1488 O O . ASP A 1 187 ? 10.354 -8.910 3.732 1.00 92.00 187 ASP A O 1
ATOM 1492 N N . LEU A 1 188 ? 10.011 -10.513 5.266 1.00 93.31 188 LEU A N 1
ATOM 1493 C CA . LEU A 1 188 ? 10.543 -9.766 6.403 1.00 93.31 188 LEU A CA 1
ATOM 1494 C C . LEU A 1 188 ? 12.069 -9.802 6.467 1.00 93.31 188 LEU A C 1
ATOM 1496 O O . LEU A 1 188 ? 12.660 -9.077 7.271 1.00 93.31 188 LEU A O 1
ATOM 1500 N N . ARG A 1 189 ? 12.728 -10.660 5.683 1.00 90.88 189 ARG A N 1
ATOM 1501 C CA . ARG A 1 189 ? 14.186 -10.846 5.715 1.00 90.88 189 ARG A CA 1
ATOM 1502 C C . ARG A 1 189 ? 14.796 -10.863 4.308 1.00 90.88 189 ARG A C 1
ATOM 1504 O O . ARG A 1 189 ? 15.591 -11.759 4.011 1.00 90.88 189 ARG A O 1
ATOM 1511 N N . PRO A 1 190 ? 14.512 -9.864 3.448 1.00 88.19 190 PRO A N 1
ATOM 1512 C CA . PRO A 1 190 ? 15.115 -9.832 2.129 1.00 88.19 190 PRO A CA 1
ATOM 1513 C C . PRO A 1 190 ? 16.627 -9.605 2.241 1.00 88.19 190 PRO A C 1
ATOM 1515 O O . PRO A 1 190 ? 17.141 -9.063 3.222 1.00 88.19 190 PRO A O 1
ATOM 1518 N N . GLU A 1 191 ? 17.355 -9.983 1.195 1.00 85.06 191 GLU A N 1
ATOM 1519 C CA . GLU A 1 191 ? 18.821 -9.947 1.151 1.00 85.06 191 GLU A CA 1
ATOM 1520 C C . GLU A 1 191 ? 19.428 -8.575 1.492 1.00 85.06 191 GLU A C 1
ATOM 1522 O O . GLU A 1 191 ? 20.452 -8.514 2.172 1.00 85.06 191 GLU A O 1
ATOM 1527 N N . PHE A 1 192 ? 18.773 -7.487 1.079 1.00 82.31 192 PHE A N 1
ATOM 1528 C CA . PHE A 1 192 ? 19.210 -6.111 1.334 1.00 82.31 192 PHE A CA 1
ATOM 1529 C C . PHE A 1 192 ? 18.828 -5.580 2.728 1.00 82.31 192 PHE A C 1
ATOM 1531 O O . PHE A 1 192 ? 19.272 -4.502 3.114 1.00 82.31 192 PHE A O 1
ATOM 1538 N N . ALA A 1 193 ? 18.014 -6.314 3.495 1.00 86.50 193 ALA A N 1
ATOM 1539 C CA . ALA A 1 193 ? 17.569 -5.921 4.831 1.00 86.50 193 ALA A CA 1
ATOM 1540 C C . ALA A 1 193 ? 17.504 -7.128 5.782 1.00 86.50 193 ALA A C 1
ATOM 1542 O O . ALA A 1 193 ? 16.520 -7.318 6.486 1.00 86.50 193 ALA A O 1
ATOM 1543 N N . ARG A 1 194 ? 18.554 -7.956 5.837 1.00 88.44 194 ARG A N 1
ATOM 1544 C CA . ARG A 1 194 ? 18.579 -9.174 6.679 1.00 88.44 194 ARG A CA 1
ATOM 1545 C C . ARG A 1 194 ? 18.366 -8.886 8.168 1.00 88.44 194 ARG A C 1
ATOM 1547 O O . ARG A 1 194 ? 17.718 -9.662 8.863 1.00 88.44 194 ARG A O 1
ATOM 1554 N N . LEU A 1 195 ? 18.903 -7.767 8.655 1.00 90.31 195 LEU A N 1
ATOM 1555 C CA . LEU A 1 195 ? 18.735 -7.302 10.030 1.00 90.31 195 LEU A CA 1
ATOM 1556 C C . LEU A 1 195 ? 17.810 -6.085 10.038 1.00 90.31 195 LEU A C 1
ATOM 1558 O O . LEU A 1 195 ? 18.242 -4.959 9.809 1.00 90.31 195 LEU A O 1
ATOM 1562 N N . ASN A 1 196 ? 16.524 -6.319 10.292 1.00 91.31 196 ASN A N 1
ATOM 1563 C CA . ASN A 1 196 ? 15.515 -5.266 10.383 1.00 91.31 196 ASN A CA 1
ATOM 1564 C C . ASN A 1 196 ? 14.486 -5.565 11.492 1.00 91.31 196 ASN A C 1
ATOM 1566 O O . ASN A 1 196 ? 14.514 -6.622 12.133 1.00 91.31 196 ASN A O 1
ATOM 1570 N N . LYS A 1 197 ? 13.557 -4.629 11.701 1.00 91.31 197 LYS A N 1
ATOM 1571 C CA . LYS A 1 197 ? 12.447 -4.741 12.663 1.00 91.31 197 LYS A CA 1
ATOM 1572 C C . LYS A 1 197 ? 11.077 -4.758 11.972 1.00 91.31 197 LYS A C 1
ATOM 1574 O O . LYS A 1 197 ? 10.110 -4.266 12.547 1.00 91.31 197 LYS A O 1
ATOM 1579 N N . TRP A 1 198 ? 11.026 -5.224 10.728 1.00 94.56 198 TRP A N 1
ATOM 1580 C CA . TRP A 1 198 ? 9.802 -5.271 9.943 1.00 94.56 198 TRP A CA 1
ATOM 1581 C C . TRP A 1 198 ? 8.825 -6.286 10.521 1.00 94.56 198 TRP A C 1
ATOM 1583 O O . TRP A 1 198 ? 9.222 -7.271 11.151 1.00 94.56 198 TRP A O 1
ATOM 1593 N N . ASN A 1 199 ? 7.544 -6.043 10.288 1.00 96.38 199 ASN A N 1
ATOM 1594 C CA . ASN A 1 199 ? 6.481 -6.977 10.620 1.00 96.38 199 ASN A CA 1
ATOM 1595 C C . ASN A 1 199 ? 5.404 -6.946 9.543 1.00 96.38 199 ASN A C 1
ATOM 1597 O O . ASN A 1 199 ? 5.254 -5.952 8.830 1.00 96.38 199 ASN A O 1
ATOM 1601 N N . TRP A 1 200 ? 4.606 -8.009 9.494 1.00 97.94 200 TRP A N 1
ATOM 1602 C CA . TRP A 1 200 ? 3.413 -8.011 8.669 1.00 97.94 200 TRP A CA 1
ATOM 1603 C C . TRP A 1 200 ? 2.284 -7.232 9.315 1.00 97.94 200 TRP A C 1
ATOM 1605 O O . TRP A 1 200 ? 2.095 -7.310 10.534 1.00 97.94 200 TRP A O 1
ATOM 1615 N N . GLY A 1 201 ? 1.553 -6.471 8.509 1.00 97.75 201 GLY A N 1
ATOM 1616 C CA . GLY A 1 201 ? 0.445 -5.660 8.990 1.00 97.75 201 GLY A CA 1
ATOM 1617 C C . GLY A 1 201 ? -0.251 -4.879 7.886 1.00 97.75 201 GLY A C 1
ATOM 1618 O O . GLY A 1 201 ? 0.271 -4.730 6.786 1.00 97.75 201 GLY A O 1
ATOM 1619 N N . PHE A 1 202 ? -1.436 -4.390 8.220 1.00 98.38 202 PHE A N 1
ATOM 1620 C CA . PHE A 1 202 ? -2.298 -3.540 7.401 1.00 98.38 202 PHE A CA 1
ATOM 1621 C C . PHE A 1 202 ? -3.192 -2.730 8.350 1.00 98.38 202 PHE A C 1
ATOM 1623 O O . PHE A 1 202 ? -3.129 -2.923 9.564 1.00 98.38 202 PHE A O 1
ATOM 1630 N N . ALA A 1 203 ? -4.015 -1.829 7.825 1.00 98.38 203 ALA A N 1
ATOM 1631 C CA . ALA A 1 203 ? -4.970 -1.074 8.628 1.00 98.38 203 ALA A CA 1
ATOM 1632 C C . ALA A 1 203 ? -6.338 -1.033 7.947 1.00 98.38 203 ALA A C 1
ATOM 1634 O O . ALA A 1 203 ? -6.428 -1.147 6.723 1.00 98.38 203 ALA A O 1
ATOM 1635 N N . THR A 1 204 ? -7.381 -0.839 8.745 1.00 98.25 204 THR A N 1
ATOM 1636 C CA . THR A 1 204 ? -8.718 -0.471 8.273 1.00 98.25 204 THR A CA 1
ATOM 1637 C C . THR A 1 204 ? -9.037 0.928 8.780 1.00 98.25 204 THR A C 1
ATOM 1639 O O . THR A 1 204 ? -8.542 1.362 9.823 1.00 98.25 204 THR A O 1
ATOM 1642 N N . VAL A 1 205 ? -9.823 1.666 7.999 1.00 98.44 205 VAL A N 1
ATOM 1643 C CA . VAL A 1 205 ? -10.249 3.018 8.352 1.00 98.44 205 VAL A CA 1
ATOM 1644 C C . VAL A 1 205 ? -11.748 3.113 8.133 1.00 98.44 205 VAL A C 1
ATOM 1646 O O . VAL A 1 205 ? -12.219 2.945 7.008 1.00 98.44 205 VAL A O 1
ATOM 1649 N N . THR A 1 206 ? -12.483 3.396 9.201 1.00 98.25 206 THR A N 1
ATOM 1650 C CA . THR A 1 206 ? -13.906 3.739 9.127 1.00 98.25 206 THR A CA 1
ATOM 1651 C C . THR A 1 206 ? -14.013 5.248 8.990 1.00 98.25 206 THR A C 1
ATOM 1653 O O . THR A 1 206 ? -13.397 5.967 9.772 1.00 98.25 206 THR A O 1
ATOM 1656 N N . VAL A 1 207 ? -14.756 5.726 7.990 1.00 98.12 207 VAL A N 1
ATOM 1657 C CA . VAL A 1 207 ? -14.998 7.157 7.761 1.00 98.12 207 VAL A CA 1
ATOM 1658 C C . VAL A 1 207 ? -16.474 7.445 8.004 1.00 98.12 207 VAL A C 1
ATOM 1660 O O . VAL A 1 207 ? -17.338 6.853 7.360 1.00 98.12 207 VAL A O 1
ATOM 1663 N N . GLU A 1 208 ? -16.742 8.357 8.929 1.00 97.44 208 GLU A N 1
ATOM 1664 C CA . GLU A 1 208 ? -18.081 8.785 9.322 1.00 97.44 208 GLU A CA 1
ATOM 1665 C C . GLU A 1 208 ? -18.639 9.856 8.358 1.00 97.44 208 GLU A C 1
ATOM 1667 O O . GLU A 1 208 ? -17.872 10.515 7.644 1.00 97.44 208 GLU A O 1
ATOM 1672 N N . PRO A 1 209 ? -19.968 10.092 8.329 1.00 96.94 209 PRO A N 1
ATOM 1673 C CA . PRO A 1 209 ? -20.589 11.069 7.425 1.00 96.94 209 PRO A CA 1
ATOM 1674 C C . PRO A 1 209 ? -20.074 12.512 7.564 1.00 96.94 209 PRO A C 1
ATOM 1676 O O . PRO A 1 209 ? -20.112 13.279 6.605 1.00 96.94 209 PRO A O 1
ATOM 1679 N N . ASP A 1 210 ? -19.571 12.893 8.739 1.00 96.88 210 ASP A N 1
ATOM 1680 C CA . ASP A 1 210 ? -18.972 14.206 9.024 1.00 96.88 210 ASP A CA 1
ATOM 1681 C C . ASP A 1 210 ? -17.461 14.268 8.707 1.00 96.88 210 ASP A C 1
ATOM 1683 O O . ASP A 1 210 ? -16.751 15.206 9.097 1.00 96.88 210 ASP A O 1
ATOM 1687 N N . SER A 1 211 ? -16.968 13.264 7.974 1.00 96.62 211 SER A N 1
ATOM 1688 C CA . SER A 1 211 ? -15.566 13.059 7.603 1.00 96.62 211 SER A CA 1
ATOM 1689 C C . SER A 1 211 ? -14.623 12.766 8.774 1.00 96.62 211 SER A C 1
ATOM 1691 O O . SER A 1 211 ? -13.404 12.750 8.568 1.00 96.62 211 SER A O 1
ATOM 1693 N N . GLN A 1 212 ? -15.136 12.529 9.987 1.00 97.06 212 GLN A N 1
ATOM 1694 C CA . GLN A 1 212 ? -14.324 11.940 11.052 1.00 97.06 212 GLN A CA 1
ATOM 1695 C C . GLN A 1 212 ? -13.925 10.516 10.667 1.00 97.06 212 GLN A C 1
ATOM 1697 O O . GLN A 1 212 ? -14.528 9.892 9.794 1.00 97.06 212 GLN A O 1
ATOM 1702 N N . PHE A 1 213 ? -12.869 10.011 11.290 1.00 97.44 213 PHE A N 1
ATOM 1703 C CA . PHE A 1 213 ? -12.338 8.700 10.963 1.00 97.44 213 PHE A CA 1
ATOM 1704 C C . PHE A 1 213 ? -11.884 7.959 12.216 1.00 97.44 213 PHE A C 1
ATOM 1706 O O . PHE A 1 213 ? -11.509 8.573 13.214 1.00 97.44 213 PHE A O 1
ATOM 1713 N N . ASN A 1 214 ? -11.868 6.634 12.126 1.00 97.31 214 ASN A N 1
ATOM 1714 C CA . ASN A 1 214 ? -11.281 5.746 13.118 1.00 97.31 214 ASN A CA 1
ATOM 1715 C C . ASN A 1 214 ? -10.337 4.763 12.421 1.00 97.31 214 ASN A C 1
ATOM 1717 O O . ASN A 1 214 ? -10.731 4.128 11.443 1.00 97.31 214 ASN A O 1
ATOM 1721 N N . VAL A 1 215 ? -9.103 4.644 12.916 1.00 98.12 215 VAL A N 1
ATOM 1722 C CA . VAL A 1 215 ? -8.081 3.743 12.361 1.00 98.12 215 VAL A CA 1
ATOM 1723 C C . VAL A 1 215 ? -7.918 2.533 13.270 1.00 98.12 215 VAL A C 1
ATOM 1725 O O . VAL A 1 215 ? -7.554 2.678 14.436 1.00 98.12 215 VAL A O 1
ATOM 1728 N N . GLU A 1 216 ? -8.078 1.336 12.715 1.00 98.06 216 GLU A N 1
ATOM 1729 C CA . GLU A 1 216 ? -7.666 0.096 13.369 1.00 98.06 216 GLU A CA 1
ATOM 1730 C C . GLU A 1 216 ? -6.413 -0.442 12.677 1.00 98.06 216 GLU A C 1
ATOM 1732 O O . GLU A 1 216 ? -6.406 -0.732 11.480 1.00 98.06 216 GLU A O 1
ATOM 1737 N N . ASN A 1 217 ? -5.315 -0.543 13.428 1.00 97.94 217 ASN A N 1
ATOM 1738 C CA . ASN A 1 217 ? -4.030 -0.998 12.906 1.00 97.94 217 ASN A CA 1
ATOM 1739 C C . ASN A 1 217 ? -3.785 -2.453 13.312 1.00 97.94 217 ASN A C 1
ATOM 1741 O O . ASN A 1 217 ? -3.875 -2.816 14.489 1.00 97.94 217 ASN A O 1
ATOM 1745 N N . PHE A 1 218 ? -3.446 -3.293 12.340 1.00 98.31 218 PHE A N 1
ATOM 1746 C CA . PHE A 1 218 ? -3.326 -4.730 12.522 1.00 98.31 218 PHE A CA 1
ATOM 1747 C C . PHE A 1 218 ? -1.903 -5.222 12.273 1.00 98.31 218 PHE A C 1
ATOM 1749 O O . PHE A 1 218 ? -1.155 -4.730 11.424 1.00 98.31 218 PHE A O 1
ATOM 1756 N N . ARG A 1 219 ? -1.550 -6.274 13.008 1.00 97.81 219 ARG A N 1
ATOM 1757 C CA . ARG A 1 219 ? -0.378 -7.115 12.783 1.00 97.81 219 ARG A CA 1
ATOM 1758 C C . ARG A 1 219 ? -0.818 -8.509 12.389 1.00 97.81 219 ARG A C 1
ATOM 1760 O O . ARG A 1 219 ? -1.863 -8.988 12.823 1.00 97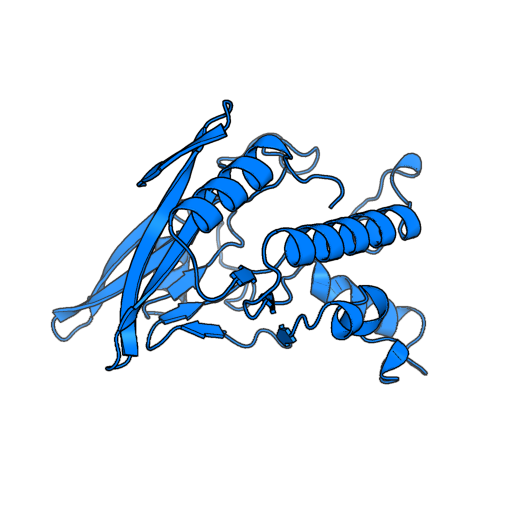.81 219 ARG A O 1
ATOM 1767 N N . ILE A 1 220 ? 0.027 -9.175 11.616 1.00 98.19 220 ILE A N 1
ATOM 1768 C CA . ILE A 1 220 ? -0.181 -10.560 11.202 1.00 98.19 220 ILE A CA 1
ATOM 1769 C C . ILE A 1 220 ? 0.978 -11.395 11.742 1.00 98.19 220 ILE A C 1
ATOM 1771 O O . ILE A 1 220 ? 2.142 -11.003 11.622 1.00 98.19 220 ILE A O 1
ATOM 1775 N N . THR A 1 221 ? 0.668 -12.519 12.389 1.00 96.38 221 THR A N 1
ATOM 1776 C CA . THR A 1 221 ? 1.697 -13.450 12.876 1.00 96.38 221 THR A CA 1
ATOM 1777 C C . THR A 1 221 ? 2.260 -14.317 11.753 1.00 96.38 221 THR A C 1
ATOM 1779 O O . THR A 1 221 ? 1.727 -14.341 10.646 1.00 96.38 221 THR A O 1
ATOM 1782 N N . ALA A 1 222 ? 3.332 -15.061 12.038 1.00 93.00 222 ALA A N 1
ATOM 1783 C CA . ALA A 1 222 ? 3.920 -15.994 11.077 1.00 93.00 222 ALA A CA 1
ATOM 1784 C C . ALA A 1 222 ? 2.914 -17.063 10.602 1.00 93.00 222 ALA A C 1
ATOM 1786 O O . ALA A 1 222 ? 2.991 -17.520 9.468 1.00 93.00 222 ALA A O 1
ATOM 1787 N N . GLU A 1 223 ? 1.940 -17.406 11.447 1.00 94.88 223 GLU A N 1
ATOM 1788 C CA . GLU A 1 223 ? 0.864 -18.362 11.165 1.00 94.88 223 GLU A CA 1
ATOM 1789 C C . GLU A 1 223 ? -0.345 -17.723 10.454 1.00 94.88 223 GLU A C 1
ATOM 1791 O O . GLU A 1 223 ? -1.384 -18.363 10.320 1.00 94.88 223 GLU A O 1
ATOM 1796 N N . GLY A 1 224 ? -0.261 -16.450 10.049 1.00 95.50 224 GLY A N 1
ATOM 1797 C CA . GLY A 1 224 ? -1.357 -15.750 9.372 1.00 95.50 224 GLY A CA 1
ATOM 1798 C C . GLY A 1 224 ? -2.470 -15.255 10.302 1.00 95.50 224 GLY A C 1
ATOM 1799 O O . GLY A 1 224 ? -3.534 -14.861 9.833 1.00 95.50 224 GLY A O 1
ATOM 1800 N N . LYS A 1 225 ? -2.266 -15.237 11.627 1.00 96.88 225 LYS A N 1
ATOM 1801 C CA . LYS A 1 225 ? -3.285 -14.730 12.559 1.00 96.88 225 LYS A CA 1
ATOM 1802 C C . LYS A 1 225 ? -3.255 -13.202 12.623 1.00 96.88 225 LYS A C 1
ATOM 1804 O O . LYS A 1 225 ? -2.251 -12.628 13.047 1.00 96.88 225 LYS A O 1
ATOM 1809 N N . VAL A 1 226 ? -4.375 -12.563 12.290 1.00 97.75 226 VAL A N 1
ATOM 1810 C CA . VAL A 1 226 ? -4.576 -11.109 12.421 1.00 97.75 226 VAL A CA 1
ATOM 1811 C C . VAL A 1 226 ? -4.809 -10.725 13.888 1.00 97.75 226 VAL A C 1
ATOM 1813 O O . VAL A 1 226 ? -5.543 -11.405 14.610 1.00 97.75 226 VAL A O 1
ATOM 1816 N N . ARG A 1 227 ? -4.152 -9.656 14.350 1.00 95.44 227 ARG A N 1
ATOM 1817 C CA . ARG A 1 227 ? -4.268 -9.103 15.711 1.00 95.44 227 ARG A CA 1
ATOM 1818 C C . ARG A 1 227 ? -4.259 -7.578 15.664 1.00 95.44 227 ARG A C 1
ATOM 1820 O O . ARG A 1 227 ? -3.475 -7.002 14.914 1.00 95.44 227 ARG A O 1
ATOM 1827 N N . THR A 1 228 ? -5.060 -6.936 16.505 1.00 93.12 228 THR A N 1
ATOM 1828 C CA . THR A 1 228 ? -4.972 -5.488 16.740 1.00 93.12 228 THR A CA 1
ATOM 1829 C C . THR A 1 228 ? -3.617 -5.128 17.360 1.00 93.12 228 THR A C 1
ATOM 1831 O O . THR A 1 228 ? -2.969 -5.960 18.013 1.00 93.12 228 THR A O 1
ATOM 1834 N N . SER A 1 229 ? -3.127 -3.922 17.069 1.00 83.69 229 SER A N 1
ATOM 1835 C CA . SER A 1 229 ? -1.786 -3.454 17.453 1.00 83.69 229 SER A CA 1
ATOM 1836 C C . SER A 1 229 ? -1.792 -2.202 18.296 1.00 83.69 229 SER A C 1
ATOM 1838 O O . SER A 1 229 ? -2.685 -1.361 18.088 1.00 83.69 229 SER A O 1
#